Protein AF-K4AJI2-F1 (af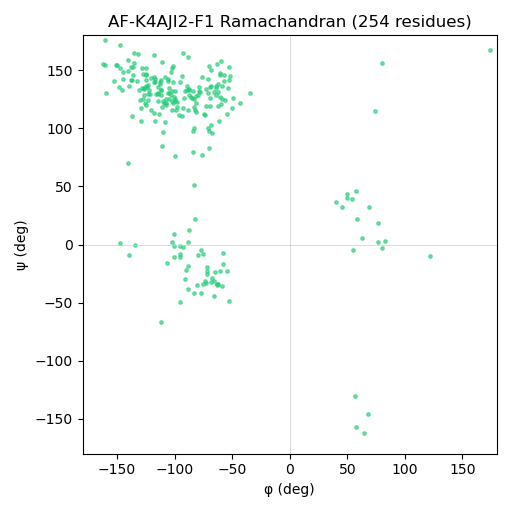db_monomer)

Organism: Setaria italica (NCBI:txid4555)

Nearest PDB structures (foldseek):
  7f90-assembly2_C  TM=4.307E-01  e=1.757E-03  Homo sapiens
  7f60-assembly2_B  TM=4.312E-01  e=3.993E-03  Homo sapiens
  7vph-assembly1_A  TM=2.814E-01  e=7.391E-03  Homo sapiens
  7byf-assembly1_A  TM=2.898E-01  e=1.440E-02  Mus musculus
  7vpg-assembly1_A  TM=2.686E-01  e=8.620E-03  Homo sapiens

Solvent-accessible surface area (backbone atoms only — not comparable to full-atom values): 15324 Å² total; per-residue (Å²): 135,82,90,68,80,77,77,84,76,92,73,85,86,80,45,82,64,49,102,91,37,94,39,52,68,47,81,40,78,44,82,96,50,30,36,39,40,32,29,62,81,14,46,33,32,37,37,33,64,86,74,74,42,77,46,83,49,82,53,51,98,56,59,48,82,42,66,44,74,48,76,50,78,99,40,79,48,78,43,61,37,44,73,88,72,97,57,93,88,68,97,71,89,62,50,38,56,44,16,35,34,70,44,97,66,48,30,41,37,39,14,40,71,81,74,49,23,22,34,32,35,34,70,86,78,74,44,79,46,80,70,43,89,29,46,62,62,29,36,46,67,34,49,73,35,80,93,76,67,32,32,38,29,27,29,52,55,85,95,58,61,32,50,28,34,31,47,57,72,60,17,66,77,63,70,45,69,46,60,74,74,42,78,45,89,89,81,85,75,61,92,58,45,46,76,77,47,78,48,80,43,79,70,58,93,55,24,34,40,39,40,37,33,28,37,37,66,81,54,69,76,66,90,74,98,63,80,57,69,61,47,75,43,78,47,77,44,40,36,36,56,44,84,36,80,98,85,44,73,41,80,44,77,52,86,127

pLDDT: mean 78.31, std 14.24, range [35.03, 94.94]

Sequence (256 aa):
MVDARLPRPTITFYAPSSEQRSGNMHFILIDRDKVLATDQTGRASIYDAGLHAMCTVPSFSKPKDRPMSVAVGDRLYVLDNFHIVPCFGEKQHCFEALAYTVVGGSELWVSTEEDEGTYSFDTGRGAWAKQGDWTLPFCGLAEYVPELKLWFGLSSKKGSYLFCAFDLAAAVRRQSAPTPRNVWEDLRPPKEWLQVGSYLVHLGSARFCIARLFCDTTGKPGDMDDFPPWKMLAVFTAVEVVPYGNRGLRMIEHKS

Radius of gyration: 19.91 Å; Cα contacts (8 Å, |Δi|>4): 500; chains: 1; bounding box: 47×56×51 Å

Secondary structure (DSSP, 8-state):
----PPPPPS-------BTTB---EEEEEETTTEEEEEETTS-EEEEETTTTEEEEEPPPSS--SSEEEEEETTEEEEEES------TT-------EEEEEEETTTEEEEEESSS--EEEEETTTTEEEEEESS--SEEEEEEEETTTTEEEEEE-STTT--EEEE-HHHHHHHTSPPPEEEEE------TTEEEEEEEEEEEETTEEEEEEEEEETTPPPPSSSS----EEEEEEEEEEEEEETTTEEEEEEEP-

Mean predicted aligned error: 10.14 Å

InterPro domains:
  IPR012871 Protein of unknown function DUF1677, Oryza sativa [PF07893] (99-256)

Foldseek 3Di:
DDPDDDDDDLDDDWAPDDPVAPRDWDWDDDPQFKIWIAHQQQWIKIQGRVVRDIDTDDGDPHGAPAWAWDDQPPDIDTDHQFDDDPDPDDDDDTFNFQEWEDDPSFWIWTDGPPQQFIWIQGNVVRDIDTLASHHAQAGGYWYAAPVLRWTWHQGPPPPGRFIFTWNVVVCSVVSDHIDTPDTDDDDDDPPQWDWPDWDWDDNDPQKIKIKIKTWRNPFDDDPDDDDGPGDIDIDIWIWHWDDDPPNDIDIDTDDD

Structure (mmCIF, N/CA/C/O backbone):
data_AF-K4AJI2-F1
#
_entry.id   AF-K4AJI2-F1
#
loop_
_atom_site.group_PDB
_atom_site.id
_atom_site.type_symbol
_atom_site.label_atom_id
_atom_site.label_alt_id
_atom_site.label_comp_id
_atom_site.label_asym_id
_atom_site.label_entity_id
_atom_site.label_seq_id
_atom_site.pdbx_PDB_ins_code
_atom_site.Cartn_x
_atom_site.Cartn_y
_atom_site.Cartn_z
_atom_site.occupancy
_atom_site.B_iso_or_equiv
_atom_site.auth_seq_id
_atom_site.auth_comp_id
_atom_site.auth_asym_id
_atom_site.auth_atom_id
_atom_site.pdbx_PDB_model_num
ATOM 1 N N . MET A 1 1 ? 16.006 -15.292 -13.864 1.00 50.97 1 MET A N 1
ATOM 2 C CA . MET A 1 1 ? 15.108 -14.180 -14.219 1.00 50.97 1 MET A CA 1
ATOM 3 C C . MET A 1 1 ? 14.725 -14.378 -15.668 1.00 50.97 1 MET A C 1
ATOM 5 O O . MET A 1 1 ? 15.621 -14.422 -16.502 1.00 50.97 1 MET A O 1
ATOM 9 N N . VAL A 1 2 ? 13.454 -14.655 -15.943 1.00 50.12 2 VAL A N 1
ATOM 10 C CA . VAL A 1 2 ? 12.977 -14.829 -17.319 1.00 50.12 2 VAL A CA 1
ATOM 11 C C . VAL A 1 2 ? 12.747 -13.432 -17.882 1.00 50.12 2 VAL A C 1
ATOM 13 O O . VAL A 1 2 ? 12.016 -12.648 -17.283 1.00 50.12 2 VAL A O 1
ATOM 16 N N . ASP A 1 3 ? 13.417 -13.100 -18.983 1.00 55.06 3 ASP A N 1
ATOM 17 C CA . ASP A 1 3 ? 13.129 -11.881 -19.734 1.00 55.06 3 ASP A CA 1
ATOM 18 C C . ASP A 1 3 ? 11.769 -12.076 -20.417 1.00 55.06 3 ASP A C 1
ATOM 20 O O . ASP A 1 3 ? 11.647 -12.793 -21.413 1.00 55.06 3 ASP A O 1
ATOM 24 N N . ALA A 1 4 ? 10.717 -11.551 -19.793 1.00 65.88 4 ALA A N 1
ATOM 25 C CA . ALA A 1 4 ? 9.350 -11.679 -20.267 1.00 65.88 4 ALA A CA 1
ATOM 26 C C . ALA A 1 4 ? 8.912 -10.352 -20.886 1.00 65.88 4 ALA A C 1
ATOM 28 O O . ALA A 1 4 ? 8.942 -9.302 -20.241 1.00 65.88 4 ALA A O 1
ATOM 29 N N . ARG A 1 5 ? 8.459 -10.396 -22.144 1.00 69.69 5 ARG A N 1
ATOM 30 C CA . ARG A 1 5 ? 7.781 -9.243 -22.740 1.00 69.69 5 ARG A CA 1
ATOM 31 C C . ARG A 1 5 ? 6.489 -8.986 -21.974 1.00 69.69 5 ARG A C 1
ATOM 33 O O . ARG A 1 5 ? 5.678 -9.897 -21.816 1.00 69.69 5 ARG A O 1
ATOM 40 N N . LEU A 1 6 ? 6.294 -7.739 -21.550 1.00 67.56 6 LEU A N 1
ATOM 41 C CA . LEU A 1 6 ? 5.024 -7.300 -20.981 1.00 67.56 6 LEU A CA 1
ATOM 42 C C . LEU A 1 6 ? 3.882 -7.556 -21.984 1.00 67.56 6 LEU A C 1
ATOM 44 O O . LEU A 1 6 ? 4.097 -7.453 -23.200 1.00 67.56 6 LEU A O 1
ATOM 48 N N . PRO A 1 7 ? 2.673 -7.897 -21.503 1.00 76.31 7 PRO A N 1
ATOM 49 C CA . PRO A 1 7 ? 1.511 -8.062 -22.365 1.00 76.31 7 PRO A CA 1
ATOM 50 C C . PRO A 1 7 ? 1.205 -6.764 -23.123 1.00 76.31 7 PRO A C 1
ATOM 52 O O . PRO A 1 7 ? 1.588 -5.670 -22.703 1.00 76.31 7 PRO A O 1
ATOM 55 N N . ARG A 1 8 ? 0.497 -6.877 -24.255 1.00 79.12 8 ARG A N 1
ATOM 56 C CA . ARG A 1 8 ? 0.038 -5.689 -24.988 1.00 79.12 8 ARG A CA 1
ATOM 57 C C . ARG A 1 8 ? -0.853 -4.835 -24.074 1.00 79.12 8 ARG A C 1
ATOM 59 O O . ARG A 1 8 ? -1.706 -5.403 -23.392 1.00 79.12 8 ARG A O 1
ATOM 66 N N . PRO A 1 9 ? -0.685 -3.501 -24.069 1.00 80.50 9 PRO A N 1
ATOM 67 C CA . PRO A 1 9 ? -1.498 -2.631 -23.232 1.00 80.50 9 PRO A CA 1
ATOM 68 C C . PRO A 1 9 ? -2.960 -2.670 -23.689 1.00 80.50 9 PRO A C 1
ATOM 70 O O . PRO A 1 9 ? -3.248 -2.508 -24.874 1.00 80.50 9 PRO A O 1
ATOM 73 N N . THR A 1 10 ? -3.880 -2.867 -22.743 1.00 83.75 10 THR A N 1
ATOM 74 C CA . THR A 1 10 ? -5.332 -2.825 -22.999 1.00 83.75 10 THR A CA 1
ATOM 75 C C . THR A 1 10 ? -5.826 -1.399 -23.237 1.00 83.75 10 THR A C 1
ATOM 77 O O . THR A 1 10 ? -6.751 -1.177 -24.010 1.00 83.75 10 THR A O 1
ATOM 80 N N . ILE A 1 11 ? -5.200 -0.422 -22.578 1.00 83.81 11 ILE A N 1
ATOM 81 C CA . ILE A 1 11 ? -5.524 0.998 -22.686 1.00 83.81 11 ILE A CA 1
ATOM 82 C C . ILE A 1 11 ? -4.251 1.830 -22.513 1.00 83.81 11 ILE A C 1
ATOM 84 O O . ILE A 1 11 ? -3.296 1.398 -21.865 1.00 83.81 11 ILE A O 1
ATOM 88 N N . THR A 1 12 ? -4.215 3.018 -23.111 1.00 84.81 12 THR A N 1
ATOM 89 C CA . THR A 1 12 ? -3.113 3.973 -22.961 1.00 84.81 12 THR A CA 1
ATOM 90 C C . THR A 1 12 ? -3.684 5.344 -22.641 1.00 84.81 12 THR A C 1
ATOM 92 O O . THR A 1 12 ? -4.634 5.791 -23.281 1.00 84.81 12 THR A O 1
ATOM 95 N N . PHE A 1 13 ? -3.107 5.995 -21.637 1.00 81.62 13 PHE A N 1
ATOM 96 C CA . PHE A 1 13 ? -3.490 7.333 -21.215 1.00 81.62 13 PHE A CA 1
ATOM 97 C C . PHE A 1 13 ? -2.438 8.335 -21.672 1.00 81.62 13 PHE A C 1
ATOM 99 O O . PHE A 1 13 ? -1.243 8.044 -21.629 1.00 81.62 13 PHE A O 1
ATOM 106 N N . TYR A 1 14 ? -2.893 9.515 -22.082 1.00 79.06 14 TYR A N 1
ATOM 107 C CA . TYR A 1 14 ? -2.027 10.601 -22.517 1.00 79.06 14 TYR A CA 1
ATOM 108 C C . TYR A 1 14 ? -2.348 11.858 -21.717 1.00 79.06 14 TYR A C 1
ATOM 110 O O . TYR A 1 14 ? -3.481 12.347 -21.736 1.00 79.06 14 TYR A O 1
ATOM 118 N N . ALA A 1 15 ? -1.343 12.393 -21.027 1.00 72.94 15 ALA A N 1
ATOM 119 C CA . ALA A 1 15 ? -1.435 13.722 -20.450 1.00 72.94 15 ALA A CA 1
ATOM 120 C C . ALA A 1 15 ? -1.423 14.777 -21.564 1.00 72.94 15 ALA A C 1
ATOM 122 O O . ALA A 1 15 ? -0.815 14.571 -22.617 1.00 72.94 15 ALA A O 1
ATOM 123 N N . PRO A 1 16 ? -2.021 15.953 -21.329 1.00 68.12 16 PRO A N 1
ATOM 124 C CA . PRO A 1 16 ? -1.783 17.109 -22.177 1.00 68.12 16 PRO A CA 1
ATOM 125 C C . PRO A 1 16 ? -0.325 17.574 -22.002 1.00 68.12 16 PRO A C 1
ATOM 127 O O . PRO A 1 16 ? -0.023 18.321 -21.071 1.00 68.12 16 PRO A O 1
ATOM 130 N N . SER A 1 17 ? 0.577 17.138 -22.882 1.00 60.84 17 SER A N 1
ATOM 131 C CA . SER A 1 17 ? 1.972 17.594 -22.920 1.00 60.84 17 SER A CA 1
ATOM 132 C C . SER A 1 17 ? 2.101 18.898 -23.715 1.00 60.84 17 SER A C 1
ATOM 134 O O . SER A 1 17 ? 1.581 19.007 -24.825 1.00 60.84 17 SER A O 1
ATOM 136 N N . SER A 1 18 ? 2.807 19.883 -23.164 1.00 63.25 18 SER A N 1
ATOM 137 C CA . SER A 1 18 ? 3.214 21.123 -23.841 1.00 63.25 18 SER A CA 1
ATOM 138 C C . SER A 1 18 ? 4.563 21.578 -23.281 1.00 63.25 18 SER A C 1
ATOM 140 O O . SER A 1 18 ? 5.008 21.039 -22.274 1.00 63.25 18 SER A O 1
ATOM 142 N N . GLU A 1 19 ? 5.207 22.589 -23.869 1.00 60.22 19 GLU A N 1
ATOM 143 C CA . GLU A 1 19 ? 6.506 23.104 -23.381 1.00 60.22 19 GLU A CA 1
ATOM 144 C C . GLU A 1 19 ? 6.497 23.520 -21.894 1.00 60.22 19 GLU A C 1
ATOM 146 O O . GLU A 1 19 ? 7.534 23.523 -21.241 1.00 60.22 19 GLU A O 1
ATOM 151 N N . GLN A 1 20 ? 5.322 23.831 -21.335 1.00 59.69 20 GLN A N 1
ATOM 152 C CA . GLN A 1 20 ? 5.130 24.208 -19.927 1.00 59.69 20 GLN A CA 1
ATOM 153 C C . GLN A 1 20 ? 4.570 23.070 -19.055 1.00 59.69 20 GLN A C 1
ATOM 155 O O . GLN A 1 20 ? 4.270 23.279 -17.879 1.00 59.69 20 GLN A O 1
ATOM 160 N N . ARG A 1 21 ? 4.355 21.876 -19.620 1.00 63.03 21 ARG A N 1
ATOM 161 C CA . ARG A 1 21 ? 3.703 20.746 -18.951 1.00 63.03 21 ARG A CA 1
ATOM 162 C C . ARG A 1 21 ? 4.551 19.487 -19.086 1.00 63.03 21 ARG A C 1
ATOM 164 O O . ARG A 1 21 ? 4.706 18.972 -20.186 1.00 63.03 21 ARG A O 1
ATOM 171 N N . SER A 1 22 ? 5.014 18.955 -17.954 1.00 65.69 22 SER A N 1
ATOM 172 C CA . SER A 1 22 ? 5.835 17.735 -17.885 1.00 65.69 22 SER A CA 1
ATOM 173 C C . SER A 1 22 ? 5.189 16.482 -18.493 1.00 65.69 22 SER A C 1
ATOM 175 O O . SER A 1 22 ? 5.887 15.512 -18.762 1.00 65.69 22 SER A O 1
ATOM 177 N N . GLY A 1 23 ? 3.874 16.484 -18.720 1.00 70.31 23 GLY A N 1
ATOM 178 C CA . GLY A 1 23 ? 3.123 15.319 -19.180 1.00 70.31 23 GLY A CA 1
ATOM 179 C C . GLY A 1 23 ? 2.858 14.299 -18.068 1.00 70.31 23 GLY A C 1
ATOM 180 O O . GLY A 1 23 ? 2.555 13.145 -18.363 1.00 70.31 23 GLY A O 1
ATOM 181 N N . ASN A 1 24 ? 2.963 14.698 -16.798 1.00 71.31 24 ASN A N 1
ATOM 182 C CA . ASN A 1 24 ? 2.783 13.791 -15.671 1.00 71.31 24 ASN A CA 1
ATOM 183 C C . ASN A 1 24 ? 1.323 13.337 -15.543 1.00 71.31 24 ASN A C 1
ATOM 185 O O . ASN A 1 24 ? 0.376 14.133 -15.600 1.00 71.31 24 ASN A O 1
ATOM 189 N N . MET A 1 25 ? 1.169 12.033 -15.320 1.00 76.69 25 MET A N 1
ATOM 190 C CA . MET A 1 25 ? -0.084 11.395 -14.939 1.00 76.69 25 MET A CA 1
ATOM 191 C C . MET A 1 25 ? 0.112 10.609 -13.654 1.00 76.69 25 MET A C 1
ATOM 193 O O . MET A 1 25 ? 1.159 9.998 -13.438 1.00 76.69 25 MET A O 1
ATOM 197 N N . HIS A 1 26 ? -0.934 10.573 -12.844 1.00 78.12 26 HIS A N 1
ATOM 198 C CA . HIS A 1 26 ? -0.999 9.747 -11.653 1.00 78.12 26 HIS A CA 1
ATOM 199 C C . HIS A 1 26 ? -2.122 8.734 -11.784 1.00 78.12 26 HIS A C 1
ATOM 201 O O . HIS A 1 26 ? -3.186 9.032 -12.328 1.00 78.12 26 HIS A O 1
ATOM 207 N N . PHE A 1 27 ? -1.858 7.533 -11.279 1.00 80.31 27 PHE A N 1
ATOM 208 C CA . PHE A 1 27 ? -2.779 6.412 -11.326 1.00 80.31 27 PHE A CA 1
ATOM 209 C C . PHE A 1 27 ? -3.043 5.930 -9.912 1.00 80.31 27 PHE A C 1
ATOM 211 O O . PHE A 1 27 ? -2.119 5.695 -9.135 1.00 80.31 27 PHE A O 1
ATOM 218 N N . ILE A 1 28 ? -4.321 5.804 -9.602 1.00 78.06 28 ILE A N 1
ATOM 219 C CA . ILE A 1 28 ? -4.837 5.449 -8.293 1.00 78.06 28 ILE A CA 1
ATOM 220 C C . ILE A 1 28 ? -5.719 4.227 -8.496 1.00 78.06 28 ILE A C 1
ATOM 222 O O . ILE A 1 28 ? -6.696 4.285 -9.241 1.00 78.06 28 ILE A O 1
ATOM 226 N N . LEU A 1 29 ? -5.379 3.120 -7.843 1.00 77.06 29 LEU A N 1
ATOM 227 C CA . LEU A 1 29 ? -6.266 1.967 -7.798 1.00 77.06 29 LEU A CA 1
ATOM 228 C C . LEU A 1 29 ? -7.438 2.304 -6.864 1.00 77.06 29 LEU A C 1
ATOM 230 O O . LEU A 1 29 ? -7.238 2.621 -5.691 1.00 77.06 29 LEU A O 1
ATOM 234 N N . ILE A 1 30 ? -8.651 2.288 -7.407 1.00 75.25 30 ILE A N 1
ATOM 235 C CA . ILE A 1 30 ? -9.901 2.402 -6.662 1.00 75.25 30 ILE A CA 1
ATOM 236 C C . ILE A 1 30 ? -10.536 1.023 -6.687 1.00 75.25 30 ILE A C 1
ATOM 238 O O . ILE A 1 30 ? -10.779 0.483 -7.762 1.00 75.25 30 ILE A O 1
ATOM 242 N N . ASP A 1 31 ? -10.848 0.475 -5.515 1.00 70.19 31 ASP A N 1
ATOM 243 C CA . ASP A 1 31 ? -11.343 -0.902 -5.427 1.00 70.19 31 ASP A CA 1
ATOM 244 C C . ASP A 1 31 ? -10.326 -1.895 -6.048 1.00 70.19 31 ASP A C 1
ATOM 246 O O . ASP A 1 31 ? -9.129 -1.612 -6.095 1.00 70.19 31 ASP A O 1
ATOM 250 N N . ARG A 1 32 ? -10.751 -3.085 -6.479 1.00 71.38 32 ARG A N 1
ATOM 251 C CA . ARG A 1 32 ? -9.868 -4.103 -7.076 1.00 71.38 32 ARG A CA 1
ATOM 252 C C . ARG A 1 32 ? -9.694 -3.982 -8.589 1.00 71.38 32 ARG A C 1
ATOM 254 O O . ARG A 1 32 ? -8.760 -4.576 -9.125 1.00 71.38 32 ARG A O 1
ATOM 261 N N . ASP A 1 33 ? -10.583 -3.276 -9.278 1.00 81.12 33 ASP A N 1
ATOM 262 C CA . ASP A 1 33 ? -10.704 -3.326 -10.740 1.00 81.12 33 ASP A CA 1
ATOM 263 C C . ASP A 1 33 ? -10.841 -1.958 -11.420 1.00 81.12 33 ASP A C 1
ATOM 265 O O . ASP A 1 33 ? -10.897 -1.894 -12.650 1.00 81.12 33 ASP A O 1
ATOM 269 N N . LYS A 1 34 ? -10.850 -0.856 -10.663 1.00 85.50 34 LYS A N 1
ATOM 270 C CA . LYS A 1 34 ? -10.963 0.491 -11.228 1.00 85.50 34 LYS A CA 1
ATOM 271 C C . LYS A 1 34 ? -9.675 1.266 -11.029 1.00 85.50 34 LYS A C 1
ATOM 273 O O . LYS A 1 34 ? -9.054 1.245 -9.974 1.00 85.50 34 LYS A O 1
ATOM 278 N N . VAL A 1 35 ? -9.273 2.000 -12.055 1.00 87.31 35 VAL A N 1
ATOM 279 C CA . VAL A 1 35 ? -8.089 2.855 -12.019 1.00 87.31 35 VAL A CA 1
ATOM 280 C C . VAL A 1 35 ? -8.522 4.281 -12.291 1.00 87.31 35 VAL A C 1
ATOM 282 O O . VAL A 1 35 ? -8.998 4.599 -13.377 1.00 87.31 35 VAL A O 1
ATOM 285 N N . LEU A 1 36 ? -8.343 5.151 -11.308 1.00 86.19 36 LEU A N 1
ATOM 286 C CA . LEU A 1 36 ? -8.456 6.587 -11.481 1.00 86.19 36 LEU A CA 1
ATOM 287 C C . LEU A 1 36 ? -7.145 7.127 -12.045 1.00 86.19 36 LEU A C 1
ATOM 289 O O . LEU A 1 36 ? -6.105 7.071 -11.396 1.00 86.19 36 LEU A O 1
ATOM 293 N N . ALA A 1 37 ? -7.215 7.657 -13.255 1.00 86.81 37 ALA A N 1
ATOM 294 C CA . ALA A 1 37 ? -6.138 8.359 -13.923 1.00 86.81 37 ALA A CA 1
ATOM 295 C C . ALA A 1 37 ? -6.370 9.864 -13.809 1.00 86.81 37 ALA A C 1
ATOM 297 O O . ALA A 1 37 ? -7.441 10.364 -14.173 1.00 86.81 37 ALA A O 1
ATOM 298 N N . THR A 1 38 ? -5.369 10.587 -13.318 1.00 83.56 38 THR A N 1
ATOM 299 C CA . THR A 1 38 ? -5.431 12.039 -13.151 1.00 83.56 38 THR A CA 1
ATOM 300 C C . THR A 1 38 ? -4.229 12.686 -13.807 1.00 83.56 38 THR A C 1
ATOM 302 O O . THR A 1 38 ? -3.106 12.219 -13.620 1.00 83.56 38 THR A O 1
ATOM 305 N N . ASP A 1 39 ? -4.445 13.757 -14.560 1.00 80.38 39 ASP A N 1
ATOM 306 C CA . ASP A 1 39 ? -3.351 14.530 -15.139 1.00 80.38 39 ASP A CA 1
ATOM 307 C C . ASP A 1 39 ? -2.947 15.702 -14.231 1.00 80.38 39 ASP A C 1
ATOM 309 O O . ASP A 1 39 ? -3.675 16.123 -13.328 1.00 80.38 39 ASP A O 1
ATOM 313 N N . GLN A 1 40 ? -1.781 16.272 -14.510 1.00 73.88 40 GLN A N 1
ATOM 314 C CA . GLN A 1 40 ? -1.263 17.475 -13.851 1.00 73.88 40 GLN A CA 1
ATOM 315 C C . GLN A 1 40 ? -2.163 18.727 -13.948 1.00 73.88 40 GLN A C 1
ATOM 317 O O . GLN A 1 40 ? -1.845 19.753 -13.355 1.00 73.88 40 GLN A O 1
ATOM 322 N N . THR A 1 41 ? -3.255 18.704 -14.721 1.00 76.00 41 THR A N 1
ATOM 323 C CA . THR A 1 41 ? -4.238 19.804 -14.772 1.00 76.00 41 THR A CA 1
ATOM 324 C C . THR A 1 41 ? -5.393 19.597 -13.796 1.00 76.00 41 THR A C 1
ATOM 326 O O . THR A 1 41 ? -6.271 20.451 -13.690 1.00 76.00 41 THR A O 1
ATOM 329 N N . GLY A 1 42 ? -5.395 18.473 -13.074 1.00 76.00 42 GLY A N 1
ATOM 330 C CA . GLY A 1 42 ? -6.470 18.066 -12.178 1.00 76.00 42 GLY A CA 1
ATOM 331 C C . GLY A 1 42 ? -7.629 17.371 -12.891 1.00 76.00 42 GLY A C 1
ATOM 332 O O . GLY A 1 42 ? -8.605 17.028 -12.224 1.00 76.00 42 GLY A O 1
ATOM 333 N N . ARG A 1 43 ? -7.553 17.137 -14.213 1.00 82.44 43 ARG A N 1
ATOM 334 C CA . ARG A 1 43 ? -8.567 16.334 -14.911 1.00 82.44 43 ARG A CA 1
ATOM 335 C C . ARG A 1 43 ? -8.423 14.883 -14.500 1.00 82.44 43 ARG A C 1
ATOM 337 O O . ARG A 1 43 ? -7.311 14.384 -14.339 1.00 82.44 43 ARG A O 1
ATOM 344 N N . ALA A 1 44 ? -9.561 14.222 -14.365 1.00 85.50 44 ALA A N 1
ATOM 345 C CA . ALA A 1 44 ? -9.643 12.900 -13.787 1.00 85.50 44 ALA A CA 1
ATOM 346 C C . ALA A 1 44 ? -10.596 12.007 -14.594 1.00 85.50 44 ALA A C 1
ATOM 348 O O . ALA A 1 44 ? -11.637 12.443 -15.090 1.00 85.50 44 ALA A O 1
ATOM 349 N N . SER A 1 45 ? -10.228 10.737 -14.734 1.00 88.56 45 SER A N 1
ATOM 350 C CA . SER A 1 45 ? -11.013 9.715 -15.430 1.00 88.56 45 SER A CA 1
ATOM 351 C C . SER A 1 45 ? -10.852 8.376 -14.729 1.00 88.56 45 SER A C 1
ATOM 353 O O . SER A 1 45 ? -9.766 8.061 -14.257 1.00 88.56 45 SER A O 1
ATOM 355 N N . ILE A 1 46 ? -11.920 7.591 -14.650 1.00 88.56 46 ILE A N 1
ATOM 356 C CA . ILE A 1 46 ? -11.883 6.228 -14.126 1.00 88.56 46 ILE A CA 1
ATOM 357 C C . ILE A 1 46 ? -11.927 5.267 -15.303 1.00 88.56 46 ILE A C 1
ATOM 359 O O . ILE A 1 46 ? -12.811 5.360 -16.151 1.00 88.56 46 ILE A O 1
ATOM 363 N N . TYR A 1 47 ? -10.992 4.331 -15.333 1.00 89.06 47 TYR A N 1
ATOM 364 C CA . TYR A 1 47 ? -11.062 3.147 -16.170 1.00 89.06 47 TYR A CA 1
ATOM 365 C C . TYR A 1 47 ? -11.534 1.965 -15.330 1.00 89.06 47 TYR A C 1
ATOM 367 O O . TYR A 1 47 ? -10.921 1.648 -14.314 1.00 89.06 47 TYR A O 1
ATOM 375 N N . ASP A 1 48 ? -12.622 1.335 -15.755 1.00 88.94 48 ASP A N 1
ATOM 376 C CA . ASP A 1 48 ? -13.161 0.112 -15.172 1.00 88.94 48 ASP A CA 1
ATOM 377 C C . ASP A 1 48 ? -12.648 -1.082 -15.986 1.00 88.94 48 ASP A C 1
ATOM 379 O O . ASP A 1 48 ? -12.991 -1.250 -17.162 1.00 88.94 48 ASP A O 1
ATOM 383 N N . ALA A 1 49 ? -11.785 -1.892 -15.371 1.00 86.44 49 ALA A N 1
ATOM 384 C CA . ALA A 1 49 ? -11.177 -3.039 -16.028 1.00 86.44 49 ALA A CA 1
ATOM 385 C C . ALA A 1 49 ? -12.165 -4.193 -16.247 1.00 86.44 49 ALA A C 1
ATOM 387 O O . ALA A 1 49 ? -11.959 -4.969 -17.178 1.00 86.44 49 ALA A O 1
ATOM 388 N N . GLY A 1 50 ? -13.223 -4.301 -15.434 1.00 86.00 50 GLY A N 1
ATOM 389 C CA . GLY A 1 50 ? -14.260 -5.325 -15.579 1.00 86.00 50 GLY A CA 1
ATOM 390 C C . GLY A 1 50 ? -15.220 -5.031 -16.733 1.00 86.00 50 GLY A C 1
ATOM 391 O O . GLY A 1 50 ? -15.673 -5.949 -17.415 1.00 86.00 50 GLY A O 1
ATOM 392 N N . LEU A 1 51 ? -15.493 -3.750 -16.986 1.00 88.31 51 LEU A N 1
ATOM 393 C CA . LEU A 1 51 ? -16.358 -3.294 -18.080 1.00 88.31 51 LEU A CA 1
ATOM 394 C C . LEU A 1 51 ? -15.588 -2.909 -19.349 1.00 88.31 51 LEU A C 1
ATOM 396 O O . LEU A 1 51 ? -16.214 -2.630 -20.371 1.00 88.31 51 LEU A O 1
ATOM 400 N N . HIS A 1 52 ? -14.254 -2.859 -19.290 1.00 87.75 52 HIS A N 1
ATOM 401 C CA . HIS A 1 52 ? -13.400 -2.313 -20.351 1.00 87.75 52 HIS A CA 1
ATOM 402 C C . HIS A 1 52 ? -13.861 -0.923 -20.820 1.00 87.75 52 HIS A C 1
ATOM 404 O O . HIS A 1 52 ? -13.855 -0.611 -22.013 1.00 87.75 52 HIS A O 1
ATOM 410 N N . ALA A 1 53 ? -14.275 -0.085 -19.869 1.00 89.38 53 ALA A N 1
ATOM 411 C CA . ALA A 1 53 ? -14.910 1.199 -20.135 1.00 89.38 53 ALA A CA 1
ATOM 412 C C . ALA A 1 53 ? -14.223 2.332 -19.370 1.00 89.38 53 ALA A C 1
ATOM 414 O O . ALA A 1 53 ? -13.662 2.134 -18.293 1.00 89.38 53 ALA A O 1
ATOM 415 N N . MET A 1 54 ? -14.290 3.542 -19.924 1.00 87.50 54 MET A N 1
ATOM 416 C CA . MET A 1 54 ? -13.794 4.754 -19.278 1.00 87.50 54 MET A CA 1
ATOM 417 C C . MET A 1 54 ? -14.962 5.678 -18.936 1.00 87.50 54 MET A C 1
ATOM 419 O O . MET A 1 54 ? -15.876 5.861 -19.738 1.00 87.50 54 MET A O 1
ATOM 423 N N . CYS A 1 55 ? -14.903 6.294 -17.763 1.00 85.69 55 CYS A N 1
ATOM 424 C CA . CYS A 1 55 ? -15.832 7.316 -17.311 1.00 85.69 55 CYS A CA 1
ATOM 425 C C . CYS A 1 55 ? -15.060 8.580 -16.917 1.00 85.69 55 CYS A C 1
ATOM 427 O O . CYS A 1 55 ? -14.028 8.512 -16.248 1.00 85.69 55 CYS A O 1
ATOM 429 N N . THR A 1 56 ? -15.552 9.750 -17.315 1.00 84.56 56 THR A N 1
ATOM 430 C CA . THR A 1 56 ? -15.025 11.031 -16.833 1.00 84.56 56 THR A CA 1
ATOM 431 C C . THR A 1 56 ? -15.566 11.315 -15.440 1.00 84.56 56 THR A C 1
ATOM 433 O O . THR A 1 56 ? -16.767 11.183 -15.210 1.00 84.56 56 THR A O 1
ATOM 436 N N . VAL A 1 57 ? -14.706 11.761 -14.530 1.00 82.44 57 VAL A N 1
ATOM 437 C CA . VAL A 1 57 ? -15.109 12.149 -13.173 1.00 82.44 57 VAL A CA 1
ATOM 438 C C . VAL A 1 57 ? -14.817 13.629 -12.933 1.00 82.44 57 VAL A C 1
ATOM 440 O O . VAL A 1 57 ? -14.075 14.235 -13.711 1.00 82.44 57 VAL A O 1
ATOM 443 N N . PRO A 1 58 ? -15.414 14.246 -11.895 1.00 81.44 58 PRO A N 1
ATOM 444 C CA . PRO A 1 58 ? -15.135 15.635 -11.571 1.00 81.44 58 PRO A CA 1
ATOM 445 C C . PRO A 1 58 ? -13.635 15.878 -11.413 1.00 81.44 58 PRO A C 1
ATOM 447 O O . PRO A 1 58 ? -12.938 15.109 -10.749 1.00 81.44 58 PRO A O 1
ATOM 450 N N . SER A 1 59 ? -13.150 16.961 -12.017 1.00 80.88 59 SER A N 1
ATOM 451 C CA . SER A 1 59 ? -11.772 17.402 -11.831 1.00 80.88 59 SER A CA 1
ATOM 452 C C . SER A 1 59 ? -11.512 17.724 -10.364 1.00 80.88 59 SER A C 1
ATOM 454 O O . SER A 1 59 ? -12.393 18.220 -9.653 1.00 80.88 59 SER A O 1
ATOM 456 N N . PHE A 1 60 ? -10.283 17.494 -9.912 1.00 74.31 60 PHE A N 1
ATOM 457 C CA . PHE A 1 60 ? -9.881 17.943 -8.589 1.00 74.31 60 PHE A CA 1
ATOM 458 C C . PHE A 1 60 ? -9.992 19.462 -8.478 1.00 74.31 60 PHE A C 1
ATOM 460 O O . PHE A 1 60 ? -9.729 20.200 -9.428 1.00 74.31 60 PHE A O 1
ATOM 467 N N . SER A 1 61 ? -10.342 19.933 -7.281 1.00 74.00 61 SER A N 1
ATOM 468 C CA . SER A 1 61 ? -10.437 21.364 -6.980 1.00 74.00 61 SER A CA 1
ATOM 469 C C . SER A 1 61 ? -9.108 22.102 -7.164 1.00 74.00 61 SER A C 1
ATOM 471 O O . SER A 1 61 ? -9.106 23.314 -7.371 1.00 74.00 61 SER A O 1
ATOM 473 N N . LYS A 1 62 ? -7.985 21.377 -7.091 1.00 70.12 62 LYS A N 1
ATOM 474 C CA . LYS A 1 62 ? -6.631 21.849 -7.387 1.00 70.12 62 LYS A CA 1
ATOM 475 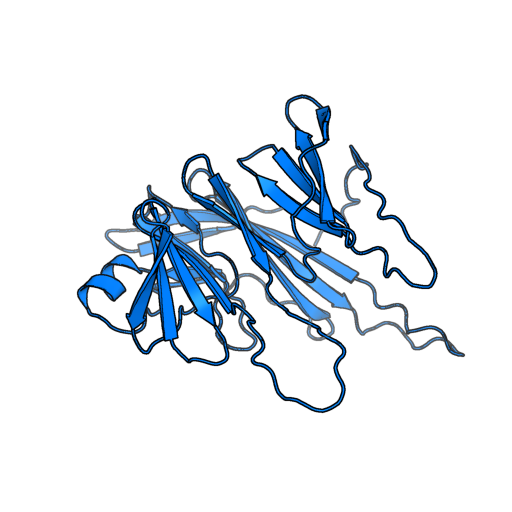C C . LYS A 1 62 ? -5.816 20.723 -8.038 1.00 70.12 62 LYS A C 1
ATOM 477 O O . LYS A 1 62 ? -6.042 19.561 -7.685 1.00 70.12 62 LYS A O 1
ATOM 482 N N . PRO A 1 63 ? -4.859 21.044 -8.928 1.00 67.62 63 PRO A N 1
ATOM 483 C CA . PRO A 1 63 ? -3.842 20.094 -9.369 1.00 67.62 63 PRO A CA 1
ATOM 484 C C . PRO A 1 63 ? -3.135 19.439 -8.180 1.00 67.62 63 PRO A C 1
ATOM 486 O O . PRO A 1 63 ? -2.945 20.083 -7.147 1.00 67.62 63 PRO A O 1
ATOM 489 N N . LYS A 1 64 ? -2.770 18.167 -8.340 1.00 67.31 64 LYS A N 1
ATOM 490 C CA . LYS A 1 64 ? -1.978 17.397 -7.377 1.00 67.31 64 LYS A CA 1
ATOM 491 C C . LYS A 1 64 ? -0.639 17.067 -8.021 1.00 67.31 64 LYS A C 1
ATOM 493 O O . LYS A 1 64 ? -0.646 16.572 -9.146 1.00 67.31 64 LYS A O 1
ATOM 498 N N . ASP A 1 65 ? 0.464 17.349 -7.336 1.00 62.62 65 ASP A N 1
ATOM 499 C CA . ASP A 1 65 ? 1.816 17.158 -7.885 1.00 62.62 65 ASP A CA 1
ATOM 500 C C . ASP A 1 65 ? 2.350 15.744 -7.611 1.00 62.62 65 ASP A C 1
ATOM 502 O O . ASP A 1 65 ? 2.970 15.109 -8.465 1.00 62.62 65 ASP A O 1
ATOM 506 N N . ARG A 1 66 ? 2.052 15.198 -6.424 1.00 64.75 66 ARG A N 1
ATOM 507 C CA . ARG A 1 66 ? 2.343 13.800 -6.068 1.00 64.75 66 ARG A CA 1
ATOM 508 C C . ARG A 1 66 ? 1.179 13.215 -5.264 1.00 64.75 66 ARG A C 1
ATOM 510 O O . ARG A 1 66 ? 1.319 13.000 -4.061 1.00 64.75 66 ARG A O 1
ATOM 517 N N . PRO A 1 67 ? 0.012 12.971 -5.886 1.00 69.06 67 PRO A N 1
ATOM 518 C CA . PRO A 1 67 ? -1.153 12.483 -5.176 1.00 69.06 67 PRO A CA 1
ATOM 519 C C . PRO A 1 67 ? -0.895 11.113 -4.549 1.00 69.06 67 PRO A C 1
ATOM 521 O O . PRO A 1 67 ? -0.460 10.168 -5.208 1.00 69.06 67 PRO A O 1
ATOM 524 N N . MET A 1 68 ? -1.246 11.007 -3.276 1.00 74.12 68 MET A N 1
ATOM 525 C CA . MET A 1 68 ? -1.510 9.748 -2.596 1.00 74.12 68 MET A CA 1
ATOM 526 C C . MET A 1 68 ? -3.012 9.566 -2.482 1.00 74.12 68 MET A C 1
ATOM 528 O O . MET A 1 68 ? -3.768 10.538 -2.410 1.00 74.12 68 MET A O 1
ATOM 532 N N . SER A 1 69 ? -3.451 8.319 -2.433 1.00 76.69 69 SER A N 1
ATOM 533 C CA . SER A 1 69 ? -4.867 7.994 -2.405 1.00 76.69 69 SER A CA 1
ATOM 534 C C . SER A 1 69 ? -5.161 6.887 -1.424 1.00 76.69 69 SER A C 1
ATOM 536 O O . SER A 1 69 ? -4.421 5.908 -1.346 1.00 76.69 69 SER A O 1
ATOM 538 N N . VAL A 1 70 ? -6.287 7.007 -0.739 1.00 80.19 70 VAL A N 1
ATOM 539 C CA . VAL A 1 70 ? -6.757 5.981 0.181 1.00 80.19 70 VAL A CA 1
ATOM 540 C C . VAL A 1 70 ? -8.276 5.916 0.149 1.00 80.19 70 VAL A C 1
ATOM 542 O O . VAL A 1 70 ? -8.959 6.941 0.187 1.00 80.19 70 VAL A O 1
ATOM 545 N N . ALA A 1 71 ? -8.804 4.700 0.048 1.00 81.38 71 ALA A N 1
ATOM 546 C CA . ALA A 1 71 ? -10.230 4.446 0.173 1.00 81.38 71 ALA A CA 1
ATOM 547 C C . ALA A 1 71 ? -10.581 4.236 1.652 1.00 81.38 71 ALA A C 1
ATOM 549 O O . ALA A 1 71 ? -9.951 3.428 2.337 1.00 81.38 71 ALA A O 1
ATOM 550 N N . VAL A 1 72 ? -11.584 4.962 2.143 1.00 81.25 72 VAL A N 1
ATOM 551 C CA . VAL A 1 72 ? -12.147 4.786 3.488 1.00 81.25 72 VAL A CA 1
ATOM 552 C C . VAL A 1 72 ? -13.660 4.667 3.350 1.00 81.25 72 VAL A C 1
ATOM 554 O O . VAL A 1 72 ? -14.346 5.648 3.050 1.00 81.25 72 VAL A O 1
ATOM 557 N N . GLY A 1 73 ? -14.176 3.447 3.517 1.00 77.50 73 GLY A N 1
ATOM 558 C CA . GLY A 1 73 ? -15.554 3.121 3.143 1.00 77.50 73 GLY A CA 1
ATOM 559 C C . GLY A 1 73 ? -15.804 3.431 1.663 1.00 77.50 73 GLY A C 1
ATOM 560 O O . GLY A 1 73 ? -14.982 3.096 0.814 1.00 77.50 73 GLY A O 1
ATOM 561 N N . ASP A 1 74 ? -16.893 4.144 1.372 1.00 76.69 74 ASP A N 1
ATOM 562 C CA . ASP A 1 74 ? -17.290 4.521 0.004 1.00 76.69 74 ASP A CA 1
ATOM 563 C C . ASP A 1 74 ? -16.656 5.841 -0.481 1.00 76.69 74 ASP A C 1
ATOM 565 O O . ASP A 1 74 ? -17.090 6.432 -1.472 1.00 76.69 74 ASP A O 1
ATOM 569 N N . ARG A 1 75 ? -15.657 6.364 0.242 1.00 80.38 75 ARG A N 1
ATOM 570 C CA . ARG A 1 75 ? -15.009 7.645 -0.066 1.00 80.38 75 ARG A CA 1
ATOM 571 C C . ARG A 1 75 ? -13.552 7.441 -0.450 1.00 80.38 75 ARG A C 1
ATOM 573 O O . ARG A 1 75 ? -12.809 6.742 0.234 1.00 80.38 75 ARG A O 1
ATOM 580 N N . LEU A 1 76 ? -13.130 8.129 -1.508 1.00 79.88 76 LEU A N 1
ATOM 581 C CA . LEU A 1 76 ? -11.728 8.240 -1.896 1.00 79.88 76 LEU A CA 1
ATOM 582 C C . LEU A 1 76 ? -11.152 9.555 -1.372 1.00 79.88 76 LEU A C 1
ATOM 584 O O . LEU A 1 76 ? -11.637 10.636 -1.713 1.00 79.88 76 LEU A O 1
ATOM 588 N N . TYR A 1 77 ? -10.088 9.459 -0.586 1.00 79.88 77 TYR A N 1
ATOM 589 C CA . TYR A 1 77 ? -9.305 10.602 -0.142 1.00 79.88 77 TYR A CA 1
ATOM 590 C C . TYR A 1 77 ? -8.061 10.711 -1.013 1.00 79.88 77 TYR A C 1
ATOM 592 O O . TYR A 1 77 ? -7.310 9.746 -1.130 1.00 79.88 77 TYR A O 1
ATOM 600 N N . VAL A 1 78 ? -7.852 11.882 -1.619 1.00 76.94 78 VAL A N 1
ATOM 601 C CA . VAL A 1 78 ? -6.669 12.181 -2.436 1.00 76.94 78 VAL A CA 1
ATOM 602 C C . VAL A 1 78 ? -5.896 13.327 -1.794 1.00 76.94 78 VAL A C 1
ATOM 604 O O . VAL A 1 78 ? -6.366 14.467 -1.715 1.00 76.94 78 VAL A O 1
ATOM 607 N N . LEU A 1 79 ? -4.703 13.008 -1.315 1.00 74.44 79 LEU A N 1
ATOM 608 C CA . LEU A 1 79 ? -3.823 13.887 -0.550 1.00 74.44 79 LEU A CA 1
ATOM 609 C C . LEU A 1 79 ? -2.646 14.274 -1.432 1.00 74.44 79 LEU A C 1
ATOM 611 O O . LEU A 1 79 ? -2.213 13.463 -2.243 1.00 74.44 79 LEU A O 1
ATOM 615 N N . ASP A 1 80 ? -2.153 15.505 -1.310 1.00 68.19 80 ASP A N 1
ATOM 616 C CA . ASP A 1 80 ? -0.909 15.860 -1.996 1.00 68.19 80 ASP A CA 1
ATOM 617 C C . ASP A 1 80 ? 0.274 15.497 -1.102 1.00 68.19 80 ASP A C 1
ATOM 619 O O . ASP A 1 80 ? 0.230 15.778 0.096 1.00 68.19 80 ASP A O 1
ATOM 623 N N . ASN A 1 81 ? 1.284 14.852 -1.677 1.00 57.22 81 ASN A N 1
ATOM 624 C CA . ASN A 1 81 ? 2.511 14.473 -0.979 1.00 57.22 81 ASN A CA 1
ATOM 625 C C . ASN A 1 81 ? 3.635 15.504 -1.162 1.00 57.22 81 ASN A C 1
ATOM 627 O O . ASN A 1 81 ? 4.753 15.287 -0.708 1.00 57.22 81 ASN A O 1
ATOM 631 N N . PHE A 1 82 ? 3.388 16.576 -1.922 1.00 54.69 82 PHE A N 1
ATOM 632 C CA . PHE A 1 82 ? 4.376 17.619 -2.157 1.00 54.69 82 PHE A CA 1
ATOM 633 C C . PHE A 1 82 ? 3.686 18.906 -2.619 1.00 54.69 82 PHE A C 1
ATOM 635 O O . PHE A 1 82 ? 2.865 18.882 -3.530 1.00 54.69 82 PHE A O 1
ATOM 642 N N . HIS A 1 83 ? 4.010 20.044 -2.005 1.00 45.88 83 HIS A N 1
ATOM 643 C CA . HIS A 1 83 ? 3.567 21.356 -2.477 1.00 45.88 83 HIS A CA 1
ATOM 644 C C . HIS A 1 83 ? 4.780 22.119 -3.027 1.00 45.88 83 HIS A C 1
ATOM 646 O O . HIS A 1 83 ? 5.493 22.767 -2.268 1.00 45.88 83 HIS A O 1
ATOM 652 N N . ILE A 1 84 ? 5.008 22.095 -4.347 1.00 42.38 84 ILE A N 1
ATOM 653 C CA . ILE A 1 84 ? 5.891 23.085 -4.987 1.00 42.38 84 ILE A CA 1
ATOM 654 C C . ILE A 1 84 ? 5.056 24.330 -5.261 1.00 42.38 84 ILE A C 1
ATOM 656 O O . ILE A 1 84 ? 4.348 24.413 -6.264 1.00 42.38 84 ILE A O 1
ATOM 660 N N . VAL A 1 85 ? 5.145 25.324 -4.382 1.00 41.47 85 VAL A N 1
ATOM 661 C CA . VAL A 1 85 ? 4.853 26.700 -4.789 1.00 41.47 85 VAL A CA 1
ATOM 662 C C . VAL A 1 85 ? 6.189 27.312 -5.210 1.00 41.47 85 VAL A C 1
ATOM 664 O O . VAL A 1 85 ? 7.089 27.401 -4.376 1.00 41.47 85 VAL A O 1
ATOM 667 N N . PRO A 1 86 ? 6.379 27.731 -6.474 1.00 39.56 86 PRO A N 1
ATOM 668 C CA . PRO A 1 86 ? 7.584 28.442 -6.866 1.00 39.56 86 PRO A CA 1
ATOM 669 C C . PRO A 1 86 ? 7.475 29.882 -6.349 1.00 39.56 86 PRO A C 1
ATOM 671 O O . PRO A 1 86 ? 7.154 30.804 -7.093 1.00 39.56 86 PRO A O 1
ATOM 674 N N . CYS A 1 87 ? 7.709 30.084 -5.055 1.00 38.31 87 CYS A N 1
ATOM 675 C CA . CYS A 1 87 ? 7.867 31.407 -4.467 1.00 38.31 87 CYS A CA 1
ATOM 676 C C . CYS A 1 87 ? 9.281 31.514 -3.905 1.00 38.31 87 CYS A C 1
ATOM 678 O O . CYS A 1 87 ? 9.628 30.913 -2.892 1.00 38.31 87 CYS A O 1
ATOM 680 N N . PHE A 1 88 ? 10.114 32.280 -4.606 1.00 39.12 88 PHE A N 1
ATOM 681 C CA . PHE A 1 88 ? 11.423 32.695 -4.129 1.00 39.12 88 PHE A CA 1
ATOM 682 C C . PHE A 1 88 ? 11.279 33.382 -2.762 1.00 39.12 88 PHE A C 1
ATOM 684 O O . PHE A 1 88 ? 10.744 34.484 -2.687 1.00 39.12 88 PHE A O 1
ATOM 691 N N . GLY A 1 89 ? 11.798 32.759 -1.701 1.00 40.44 89 GLY A N 1
ATOM 692 C CA . GLY A 1 89 ? 12.234 33.489 -0.506 1.00 40.44 89 GLY A CA 1
ATOM 693 C C . GLY A 1 89 ? 11.596 33.141 0.838 1.00 40.44 89 GLY A C 1
ATOM 694 O O . GLY A 1 89 ? 12.147 33.572 1.846 1.00 40.44 89 GLY A O 1
ATOM 695 N N . GLU A 1 90 ? 10.534 32.337 0.916 1.00 35.03 90 GLU A N 1
ATOM 696 C CA . GLU A 1 90 ? 9.961 31.928 2.211 1.00 35.03 90 GLU A CA 1
ATOM 697 C C . GLU A 1 90 ? 9.924 30.403 2.346 1.00 35.03 90 GLU A C 1
ATOM 699 O O . GLU A 1 90 ? 9.377 29.697 1.500 1.00 35.03 90 GLU A O 1
ATOM 704 N N . LYS A 1 91 ? 10.532 29.878 3.419 1.00 37.56 91 LYS A N 1
ATOM 705 C CA . LYS A 1 91 ? 10.410 28.466 3.796 1.00 37.56 91 LYS A CA 1
ATOM 706 C C . LYS A 1 91 ? 8.971 28.221 4.244 1.00 37.56 91 LYS A C 1
ATOM 708 O O . LYS A 1 91 ? 8.619 28.581 5.364 1.00 37.56 91 LYS A O 1
ATOM 713 N N . GLN A 1 92 ? 8.157 27.612 3.389 1.00 39.28 92 GLN A N 1
ATOM 714 C CA . GLN A 1 92 ? 6.904 26.992 3.807 1.00 39.28 92 GLN A CA 1
ATOM 715 C C . GLN A 1 92 ? 7.046 25.471 3.833 1.00 39.28 92 GLN A C 1
ATOM 717 O O . GLN A 1 92 ? 7.616 24.857 2.934 1.00 39.28 92 GLN A O 1
ATOM 722 N N . HIS A 1 93 ? 6.534 24.932 4.934 1.00 37.72 93 HIS A N 1
ATOM 723 C CA . HIS A 1 93 ? 6.518 23.546 5.373 1.00 37.72 93 HIS A CA 1
ATOM 724 C C . HIS A 1 93 ? 6.005 22.595 4.286 1.00 37.72 93 HIS A C 1
ATOM 726 O O . HIS A 1 93 ? 4.872 22.710 3.809 1.00 37.72 93 HIS A O 1
ATOM 732 N N . CYS A 1 94 ? 6.877 21.686 3.863 1.00 36.22 94 CYS A N 1
ATOM 733 C CA . CYS A 1 94 ? 6.625 20.660 2.868 1.00 36.22 94 CYS A CA 1
ATOM 734 C C . CYS A 1 94 ? 5.946 19.459 3.538 1.00 36.22 94 CYS A C 1
ATOM 736 O O . CYS A 1 94 ? 6.511 18.785 4.394 1.00 36.22 94 CYS A O 1
ATOM 738 N N . PHE A 1 95 ? 4.726 19.138 3.111 1.00 41.88 95 PHE A N 1
ATOM 739 C CA . PHE A 1 95 ? 4.040 17.923 3.543 1.00 41.88 95 PHE A CA 1
ATOM 740 C C . PHE A 1 95 ? 4.486 16.731 2.691 1.00 41.88 95 PHE A C 1
ATOM 742 O O . PHE A 1 95 ? 3.758 16.336 1.786 1.00 41.88 95 PHE A O 1
ATOM 749 N N . GLU A 1 96 ? 5.650 16.144 2.974 1.00 49.97 96 GLU A N 1
ATOM 750 C CA . GLU A 1 96 ? 5.910 14.767 2.539 1.00 49.97 96 GLU A CA 1
ATOM 751 C C . GLU A 1 96 ? 5.281 13.831 3.579 1.00 49.97 96 GLU A C 1
ATOM 753 O O . GLU A 1 96 ? 5.800 13.637 4.684 1.00 49.97 96 GLU A O 1
ATOM 758 N N . ALA A 1 97 ? 4.093 13.304 3.270 1.00 54.06 97 ALA A N 1
ATOM 759 C CA . ALA A 1 97 ? 3.535 12.213 4.046 1.00 54.06 97 ALA A CA 1
ATOM 760 C C . ALA A 1 97 ? 4.356 10.959 3.743 1.00 54.06 97 ALA A C 1
ATOM 762 O O . ALA A 1 97 ? 4.181 10.275 2.732 1.00 54.06 97 ALA A O 1
ATOM 763 N N . LEU A 1 98 ? 5.261 10.654 4.664 1.00 73.19 98 LEU A N 1
ATOM 764 C CA . LEU A 1 98 ? 6.083 9.461 4.590 1.00 73.19 98 LEU A CA 1
ATOM 765 C C . LEU A 1 98 ? 5.219 8.208 4.631 1.00 73.19 98 LEU A C 1
ATOM 767 O O . LEU A 1 98 ? 5.563 7.228 3.984 1.00 73.19 98 LEU A O 1
ATOM 771 N N . ALA A 1 99 ? 4.109 8.230 5.371 1.00 86.31 99 ALA A N 1
ATOM 772 C CA . ALA A 1 99 ? 3.354 7.035 5.711 1.00 86.31 99 ALA A CA 1
ATOM 773 C C . ALA A 1 99 ? 1.876 7.340 5.944 1.00 86.31 99 ALA A C 1
ATOM 775 O O . ALA A 1 99 ? 1.545 8.331 6.599 1.00 86.31 99 ALA A O 1
ATOM 776 N N . TYR A 1 100 ? 0.989 6.459 5.490 1.00 90.06 100 TYR A N 1
ATOM 777 C CA . TYR A 1 100 ? -0.433 6.552 5.802 1.00 90.06 100 TYR A CA 1
ATOM 778 C C . TYR A 1 100 ? -1.125 5.189 5.824 1.00 90.06 100 TYR A C 1
ATOM 780 O O . TYR A 1 100 ? -0.679 4.222 5.208 1.00 90.06 100 TYR A O 1
ATOM 788 N N . THR A 1 101 ? -2.221 5.091 6.572 1.00 92.12 101 THR A N 1
ATOM 789 C CA . THR A 1 101 ? -3.005 3.857 6.697 1.00 92.12 101 THR A CA 1
ATOM 790 C C . THR A 1 101 ? -4.402 4.126 7.238 1.00 92.12 101 THR A C 1
ATOM 792 O O . THR A 1 101 ? -4.616 5.069 7.996 1.00 92.12 101 THR A O 1
ATOM 795 N N . VAL A 1 102 ? -5.349 3.243 6.929 1.00 91.50 102 VAL A N 1
ATOM 796 C CA . VAL A 1 102 ? -6.669 3.240 7.570 1.00 91.50 102 VAL A CA 1
ATOM 797 C C . VAL A 1 102 ? -6.624 2.397 8.844 1.00 91.50 102 VAL A C 1
ATOM 799 O O . VAL A 1 102 ? -6.116 1.271 8.846 1.00 91.50 102 VAL A O 1
ATOM 802 N N . VAL A 1 103 ? -7.171 2.937 9.929 1.00 89.81 103 VAL A N 1
ATOM 803 C CA . VAL A 1 103 ? -7.320 2.287 11.235 1.00 89.81 103 VAL A CA 1
ATOM 804 C C . VAL A 1 103 ? -8.796 2.309 11.626 1.00 89.81 103 VAL A C 1
ATOM 806 O O . VAL A 1 103 ? -9.507 3.287 11.403 1.00 89.81 103 VAL A O 1
ATOM 809 N N . GLY A 1 104 ? -9.300 1.181 12.133 1.00 86.06 104 GLY A N 1
ATOM 810 C CA . GLY A 1 104 ? -10.699 1.055 12.565 1.00 86.06 104 GLY A CA 1
ATOM 811 C C . GLY A 1 104 ? -11.752 1.224 11.458 1.00 86.06 104 GLY A C 1
ATOM 812 O O . GLY A 1 104 ? -12.939 1.224 11.758 1.00 86.06 104 GLY A O 1
ATOM 813 N N . GLY A 1 105 ? -11.343 1.362 10.192 1.00 84.81 105 GLY A N 1
ATOM 814 C CA . GLY A 1 105 ? -12.235 1.573 9.048 1.00 84.81 105 GLY A CA 1
ATOM 815 C C . GLY A 1 105 ? -12.736 3.010 8.865 1.00 84.81 105 GLY A C 1
ATOM 816 O O . GLY A 1 105 ? -13.423 3.275 7.885 1.00 84.81 105 GLY A O 1
ATOM 817 N N . SER A 1 106 ? -12.393 3.936 9.764 1.00 87.44 106 SER A N 1
ATOM 818 C CA . SER A 1 106 ? -12.881 5.324 9.727 1.00 87.44 106 SER A CA 1
ATOM 819 C C . SER A 1 106 ? -11.829 6.374 10.077 1.00 87.44 106 SER A C 1
ATOM 821 O O . SER A 1 106 ? -12.087 7.567 9.903 1.00 87.44 106 SER A O 1
ATOM 823 N N . GLU A 1 107 ? -10.656 5.967 10.557 1.00 90.00 107 GLU A N 1
ATOM 824 C CA . GLU A 1 107 ? -9.565 6.879 10.884 1.00 90.00 107 GLU A CA 1
ATOM 825 C C . GLU A 1 107 ? -8.431 6.714 9.882 1.00 90.00 107 GLU A C 1
ATOM 827 O O . GLU A 1 107 ? -7.889 5.623 9.709 1.00 90.00 107 GLU A O 1
ATOM 832 N N . LEU A 1 108 ? -8.047 7.806 9.235 1.00 91.06 108 LEU A N 1
ATOM 833 C CA . LEU A 1 108 ? -6.862 7.841 8.394 1.00 91.06 108 LEU A CA 1
ATOM 834 C C . LEU A 1 108 ? -5.682 8.325 9.229 1.00 91.06 108 LEU A C 1
ATOM 836 O O . LEU A 1 108 ? -5.631 9.488 9.613 1.00 91.06 108 LEU A O 1
ATOM 840 N N . TRP A 1 109 ? -4.738 7.439 9.505 1.00 91.06 109 TRP A N 1
ATOM 841 C CA . TRP A 1 109 ? -3.498 7.786 10.182 1.00 91.06 109 TRP A CA 1
ATOM 842 C C . TRP A 1 109 ? -2.444 8.202 9.162 1.00 91.06 109 TRP A C 1
ATOM 844 O O . TRP A 1 109 ? -2.302 7.546 8.131 1.00 91.06 109 TRP A O 1
ATOM 854 N N . VAL A 1 110 ? -1.714 9.276 9.454 1.00 89.19 110 VAL A N 1
ATOM 855 C CA . VAL A 1 110 ? -0.694 9.875 8.586 1.00 89.19 110 VAL A CA 1
ATOM 856 C C . VAL A 1 110 ? 0.504 10.302 9.431 1.00 89.19 110 VAL A C 1
ATOM 858 O O . VAL A 1 110 ? 0.328 10.909 10.489 1.00 89.19 110 VAL A O 1
ATOM 861 N N . SER A 1 111 ? 1.715 10.020 8.955 1.00 87.88 111 SER A N 1
ATOM 862 C CA . SER A 1 111 ? 2.955 10.601 9.484 1.00 87.88 111 SER A CA 1
ATOM 863 C C . SER A 1 111 ? 3.642 11.433 8.415 1.00 87.88 111 SER A C 1
ATOM 865 O O . SER A 1 111 ? 3.699 11.031 7.251 1.00 87.88 111 SER A O 1
ATOM 867 N N . THR A 1 112 ? 4.185 12.573 8.828 1.00 75.25 112 THR A N 1
ATOM 868 C CA . THR A 1 112 ? 4.941 13.493 7.974 1.00 75.25 112 THR A CA 1
ATOM 869 C C . THR A 1 112 ? 6.414 13.493 8.369 1.00 75.25 112 THR A C 1
ATOM 871 O O . THR A 1 112 ? 6.760 13.124 9.493 1.00 75.25 112 THR A O 1
ATOM 874 N N . GLU A 1 113 ? 7.286 13.877 7.438 1.00 65.69 113 GLU A N 1
ATOM 875 C CA . GLU A 1 113 ? 8.728 13.978 7.700 1.00 65.69 113 GLU A CA 1
ATOM 876 C C . GLU A 1 113 ? 9.080 15.117 8.670 1.00 65.69 113 GLU A C 1
ATOM 878 O O . GLU A 1 113 ? 10.007 14.982 9.460 1.00 65.69 113 GLU A O 1
ATOM 883 N N . GLU A 1 114 ? 8.324 16.218 8.648 1.00 65.06 114 GLU A N 1
ATOM 884 C CA . GLU A 1 114 ? 8.694 17.444 9.368 1.00 65.06 114 GLU A CA 1
ATOM 885 C C . GLU A 1 114 ? 8.363 17.434 10.868 1.00 65.06 114 GLU A C 1
ATOM 887 O O . GLU A 1 114 ? 9.112 17.999 11.661 1.00 65.06 114 GLU A O 1
ATOM 892 N N . ASP A 1 115 ? 7.255 16.803 11.268 1.00 66.31 115 ASP A N 1
ATOM 893 C CA . ASP A 1 115 ? 6.690 16.954 12.621 1.00 66.31 115 ASP A CA 1
ATOM 894 C C . ASP A 1 115 ? 7.016 15.790 13.572 1.00 66.31 115 ASP A C 1
ATOM 896 O O . ASP A 1 115 ? 6.564 15.793 14.720 1.00 66.31 115 ASP A O 1
ATOM 900 N N . GLU A 1 116 ? 7.735 14.766 13.093 1.00 73.69 116 GLU A N 1
ATOM 901 C CA . GLU A 1 116 ? 8.058 13.529 13.830 1.00 73.69 116 GLU A CA 1
ATOM 902 C C . GLU A 1 116 ? 6.852 12.917 14.584 1.00 73.69 116 GLU A C 1
ATOM 904 O O . GLU A 1 116 ? 6.981 12.303 15.644 1.00 73.69 116 GLU A O 1
ATOM 909 N N . GLY A 1 117 ? 5.646 13.075 14.030 1.00 85.94 117 GLY A N 1
ATOM 910 C CA . GLY A 1 117 ? 4.393 12.716 14.685 1.00 85.94 117 GLY A CA 1
ATOM 911 C C . GLY A 1 117 ? 3.463 11.890 13.808 1.00 85.94 117 GLY A C 1
ATOM 912 O O . GLY A 1 117 ? 3.592 11.828 12.583 1.00 85.94 117 GLY A O 1
ATOM 913 N N . THR A 1 118 ? 2.485 11.262 14.455 1.00 88.94 118 THR A N 1
ATOM 914 C CA . THR A 1 118 ? 1.371 10.588 13.782 1.00 88.94 118 THR A CA 1
ATOM 915 C C . THR A 1 118 ? 0.082 11.317 14.105 1.00 88.94 118 THR A C 1
ATOM 917 O O . THR A 1 118 ? -0.234 11.566 15.271 1.00 88.94 118 THR A O 1
ATOM 920 N N . TYR A 1 119 ? -0.682 11.629 13.066 1.00 89.38 119 TYR A N 1
ATOM 921 C CA . TYR A 1 119 ? -1.974 12.294 13.143 1.00 89.38 119 TYR A CA 1
ATOM 922 C C . TYR A 1 119 ? -3.056 11.380 12.582 1.00 89.38 119 TYR A C 1
ATOM 924 O O . TYR A 1 119 ? -2.824 10.658 11.618 1.00 89.38 119 TYR A O 1
ATOM 932 N N . SER A 1 120 ? -4.246 11.419 13.165 1.00 90.75 120 SER A N 1
ATOM 933 C CA . SER A 1 120 ? -5.427 10.726 12.663 1.00 90.75 120 SER A CA 1
ATOM 934 C C . SER A 1 120 ? -6.450 11.732 12.164 1.00 90.75 120 SER A C 1
ATOM 936 O O . SER A 1 120 ? -6.790 12.676 12.878 1.00 90.75 120 SER A O 1
ATOM 938 N N . PHE A 1 121 ? -6.993 11.485 10.984 1.00 90.50 121 PHE A N 1
ATOM 939 C CA . PHE A 1 121 ? -8.150 12.179 10.454 1.00 90.50 121 PHE A CA 1
ATOM 940 C C . PHE A 1 121 ? -9.390 11.294 10.596 1.00 90.50 121 PHE A C 1
ATOM 942 O O . PHE A 1 121 ? -9.473 10.226 9.985 1.00 90.50 121 PHE A O 1
ATOM 949 N N . ASP A 1 122 ? -10.352 11.739 11.402 1.00 90.75 122 ASP A N 1
ATOM 950 C CA . ASP A 1 122 ? -11.665 11.105 11.517 1.00 90.75 122 ASP A CA 1
ATOM 951 C C . ASP A 1 122 ? -12.486 11.452 10.269 1.00 90.75 122 ASP A C 1
ATOM 953 O O . ASP A 1 122 ? -12.880 12.601 10.055 1.00 90.75 122 ASP A O 1
ATOM 957 N N . THR A 1 123 ? -12.756 10.449 9.437 1.00 87.69 123 THR A N 1
ATOM 958 C CA . THR A 1 123 ? -13.493 10.623 8.174 1.00 87.69 123 THR A CA 1
ATOM 959 C C . THR A 1 123 ? -14.990 10.893 8.354 1.00 87.69 123 THR A C 1
ATOM 961 O O . THR A 1 123 ? -15.634 11.414 7.436 1.00 87.69 123 THR A O 1
ATOM 964 N N . GLY A 1 124 ? -15.553 10.571 9.521 1.00 87.69 124 GLY A N 1
ATOM 965 C CA . GLY A 1 124 ? -16.944 10.843 9.877 1.00 87.69 124 GLY A CA 1
ATOM 966 C C . GLY A 1 124 ? -17.144 12.263 10.403 1.00 87.69 124 GLY A C 1
ATOM 967 O O . GLY A 1 124 ? -18.110 12.926 10.024 1.00 87.69 124 GLY A O 1
ATOM 968 N N . ARG A 1 125 ? -16.222 12.746 11.243 1.00 88.19 125 ARG A N 1
ATOM 969 C CA . ARG A 1 125 ? -16.264 14.094 11.843 1.00 88.19 125 ARG A CA 1
ATOM 970 C C . ARG A 1 125 ? -15.548 15.157 11.014 1.00 88.19 125 ARG A C 1
ATOM 972 O O . ARG A 1 125 ? -15.828 16.338 11.190 1.00 88.19 125 ARG A O 1
ATOM 979 N N . GLY A 1 126 ? -14.628 14.757 10.139 1.00 88.00 126 GLY A N 1
ATOM 980 C CA . GLY A 1 126 ? -13.777 15.672 9.381 1.00 88.00 126 GLY A CA 1
ATOM 981 C C . GLY A 1 126 ? -12.758 16.407 10.256 1.00 88.00 126 GLY A C 1
ATOM 982 O O . GLY A 1 126 ? -12.446 17.564 9.981 1.00 88.00 126 GLY A O 1
ATOM 983 N N . ALA A 1 127 ? -12.277 15.768 11.324 1.00 89.44 127 ALA A N 1
ATOM 984 C CA . ALA A 1 127 ? -11.414 16.390 12.326 1.00 89.44 127 ALA A CA 1
ATOM 985 C C . ALA A 1 127 ? -10.067 15.670 12.439 1.00 89.44 127 ALA A C 1
ATOM 987 O O . ALA A 1 127 ? -9.998 14.444 12.353 1.00 89.44 127 ALA A O 1
ATOM 988 N N . TRP A 1 128 ? -9.006 16.444 12.666 1.00 90.19 128 TRP A N 1
ATOM 989 C CA . TRP A 1 128 ? -7.664 15.934 12.934 1.00 90.19 128 TRP A CA 1
ATOM 990 C C . TRP A 1 128 ? -7.410 15.815 14.438 1.00 90.19 128 TRP A C 1
ATOM 992 O O . TRP A 1 128 ? -7.840 16.665 15.218 1.00 90.19 128 TRP A O 1
ATOM 1002 N N . ALA A 1 129 ? -6.660 14.790 14.832 1.00 89.94 129 ALA A N 1
ATOM 1003 C CA . ALA A 1 129 ? -6.136 14.610 16.181 1.00 89.94 129 ALA A CA 1
ATOM 1004 C C . ALA A 1 129 ? -4.706 14.058 16.125 1.00 89.94 129 ALA A C 1
ATOM 1006 O O . ALA A 1 129 ? -4.355 13.325 15.202 1.00 89.94 129 ALA A O 1
ATOM 1007 N N . LYS A 1 130 ? -3.872 14.398 17.113 1.00 88.94 130 LYS A N 1
ATOM 1008 C CA . LYS A 1 130 ? -2.520 13.837 17.242 1.00 88.94 130 LYS A CA 1
ATOM 1009 C C . LYS A 1 130 ? -2.595 12.499 17.982 1.00 88.94 130 LYS A C 1
ATOM 1011 O O . LYS A 1 130 ? -3.157 12.439 19.072 1.00 88.94 130 LYS A O 1
ATOM 1016 N N . GLN A 1 131 ? -2.037 11.446 17.391 1.00 87.88 131 GLN A N 1
ATOM 1017 C CA . GLN A 1 131 ? -1.989 10.092 17.959 1.00 87.88 131 GLN A CA 1
ATOM 1018 C C . GLN A 1 131 ? -0.728 9.857 18.795 1.00 87.88 131 GLN A C 1
ATOM 1020 O O . GLN A 1 131 ? -0.753 9.087 19.755 1.00 87.88 131 GLN A O 1
ATOM 1025 N N . GLY A 1 132 ? 0.370 10.536 18.462 1.00 86.31 132 GLY A N 1
ATOM 1026 C CA . GLY A 1 132 ? 1.574 10.514 19.281 1.00 86.31 132 GLY A CA 1
ATOM 1027 C C . GLY A 1 132 ? 2.766 11.227 18.658 1.00 86.31 132 GLY A C 1
ATOM 1028 O O . GLY A 1 132 ? 2.769 11.551 17.469 1.00 86.31 132 GLY A O 1
ATOM 1029 N N . ASP A 1 133 ? 3.782 11.437 19.494 1.00 87.31 133 ASP A N 1
ATOM 1030 C CA . ASP A 1 133 ? 5.111 11.954 19.135 1.00 87.31 133 ASP A CA 1
ATOM 1031 C C . ASP A 1 133 ? 6.007 10.814 18.621 1.00 87.31 133 ASP A C 1
ATOM 1033 O O . ASP A 1 133 ? 7.084 10.527 19.143 1.00 87.31 133 ASP A O 1
ATOM 1037 N N . TRP A 1 134 ? 5.478 10.057 17.665 1.00 87.12 134 TRP A N 1
ATOM 1038 C CA . TRP A 1 134 ? 6.177 8.980 16.980 1.00 87.12 134 TRP A CA 1
ATOM 1039 C C . TRP A 1 134 ? 5.638 8.855 15.561 1.00 87.12 134 TRP A C 1
ATOM 1041 O O . TRP A 1 134 ? 4.48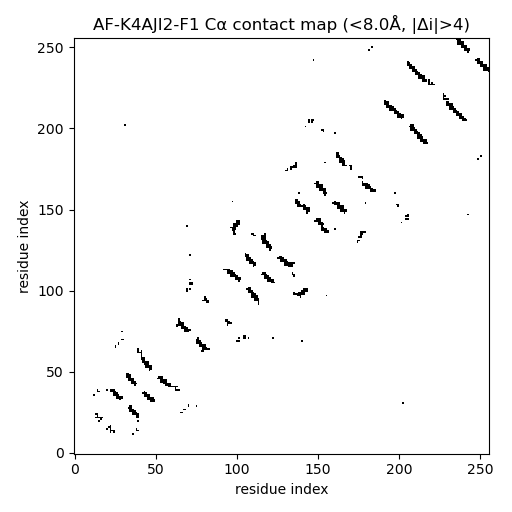2 9.187 15.292 1.00 87.12 134 TRP A O 1
ATOM 1051 N N . THR A 1 135 ? 6.458 8.333 14.654 1.00 87.81 135 THR A N 1
ATOM 1052 C CA . THR A 1 135 ? 6.111 8.144 13.243 1.00 87.81 135 THR A CA 1
ATOM 1053 C C . THR A 1 135 ? 5.753 6.693 12.934 1.00 87.81 135 THR A C 1
ATOM 1055 O O . THR A 1 135 ? 6.187 5.750 13.605 1.00 87.81 135 THR A O 1
ATOM 1058 N N . LEU A 1 136 ? 4.934 6.496 11.904 1.00 90.44 136 LEU A N 1
ATOM 1059 C CA . LEU A 1 136 ? 4.629 5.177 11.372 1.00 90.44 136 LEU A CA 1
ATOM 1060 C C . LEU A 1 136 ? 5.908 4.535 10.782 1.00 90.44 136 LEU A C 1
ATOM 1062 O O . LEU A 1 136 ? 6.647 5.175 10.033 1.00 90.44 136 LEU A O 1
ATOM 1066 N N . PRO A 1 137 ? 6.184 3.251 11.071 1.00 89.44 137 PRO A N 1
ATOM 1067 C CA . PRO A 1 137 ? 7.442 2.574 10.718 1.00 89.44 137 PRO A CA 1
ATOM 1068 C C . PRO A 1 137 ? 7.499 2.051 9.266 1.00 89.44 137 PRO A C 1
ATOM 1070 O O . PRO A 1 137 ? 8.250 1.115 8.954 1.00 89.44 137 PRO A O 1
ATOM 1073 N N . PHE A 1 138 ? 6.685 2.612 8.376 1.00 89.75 138 PHE A N 1
ATOM 1074 C CA . PHE A 1 138 ? 6.580 2.232 6.969 1.00 89.75 138 PHE A CA 1
ATOM 1075 C C . PHE A 1 138 ? 6.539 3.460 6.067 1.00 89.75 138 PHE A C 1
ATOM 1077 O O . PHE A 1 138 ? 6.347 4.566 6.553 1.00 89.75 138 PHE A O 1
ATOM 1084 N N . CYS A 1 139 ? 6.752 3.265 4.768 1.00 84.44 139 CYS A N 1
ATOM 1085 C CA . CYS A 1 139 ? 6.623 4.298 3.755 1.00 84.44 139 CYS A CA 1
ATOM 1086 C C . CYS A 1 139 ? 5.427 4.034 2.829 1.00 84.44 139 CYS A C 1
ATOM 1088 O O . CYS A 1 139 ? 5.176 2.890 2.442 1.00 84.44 139 CYS A O 1
ATOM 1090 N N . GLY A 1 140 ? 4.722 5.093 2.435 1.00 84.44 140 GLY A N 1
ATOM 1091 C CA . GLY A 1 140 ? 3.503 5.016 1.637 1.00 84.44 140 GLY A CA 1
ATOM 1092 C C . GLY A 1 140 ? 2.335 4.388 2.402 1.00 84.44 140 GLY A C 1
ATOM 1093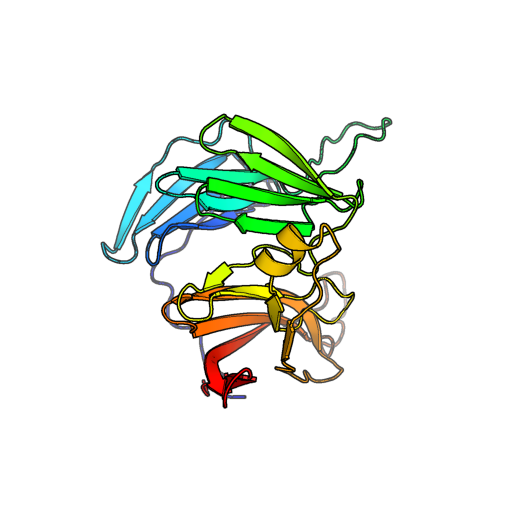 O O . GLY A 1 140 ? 2.195 4.572 3.612 1.00 84.44 140 GLY A O 1
ATOM 1094 N N . LEU A 1 141 ? 1.485 3.659 1.677 1.00 87.00 141 LEU A N 1
ATOM 1095 C CA . LEU A 1 141 ? 0.321 2.980 2.238 1.00 87.00 141 LEU A CA 1
ATOM 1096 C C . LEU A 1 141 ? 0.730 1.678 2.940 1.00 87.00 141 LEU A C 1
ATOM 1098 O O . LEU A 1 141 ? 1.416 0.841 2.349 1.00 87.00 141 LEU A O 1
ATOM 1102 N N . ALA A 1 142 ? 0.233 1.469 4.159 1.00 92.44 142 ALA A N 1
ATOM 1103 C CA . ALA A 1 142 ? 0.130 0.134 4.739 1.00 92.44 142 ALA A CA 1
ATOM 1104 C C . ALA A 1 142 ? -1.314 -0.374 4.659 1.00 92.44 142 ALA A C 1
ATOM 1106 O O . ALA A 1 142 ? -2.255 0.319 5.044 1.00 92.44 142 ALA A O 1
ATOM 1107 N N . GLU A 1 143 ? -1.490 -1.604 4.187 1.00 91.69 143 GLU A N 1
ATOM 1108 C CA . GLU A 1 143 ? -2.803 -2.216 4.011 1.00 91.69 143 GLU A CA 1
ATOM 1109 C C . GLU A 1 143 ? -3.146 -3.162 5.156 1.00 91.69 143 GLU A C 1
ATOM 1111 O O . GLU A 1 143 ? -2.349 -4.017 5.549 1.00 91.69 143 GLU A O 1
ATOM 1116 N N . TYR A 1 144 ? -4.355 -3.019 5.695 1.00 92.62 144 TYR A N 1
ATOM 1117 C CA . TYR A 1 144 ? -4.858 -3.907 6.733 1.00 92.62 144 TYR A CA 1
ATOM 1118 C C . TYR A 1 144 ? -5.363 -5.219 6.130 1.00 92.62 144 TYR A C 1
ATOM 1120 O O . TYR A 1 144 ? -6.212 -5.214 5.241 1.00 92.62 144 TYR A O 1
ATOM 1128 N N . VAL A 1 145 ? -4.892 -6.345 6.667 1.00 93.12 145 VAL A N 1
ATOM 1129 C CA . VAL A 1 145 ? -5.370 -7.689 6.317 1.00 93.12 145 VAL A CA 1
ATOM 1130 C C . VAL A 1 145 ? -6.180 -8.250 7.488 1.00 93.12 145 VAL A C 1
ATOM 1132 O O . VAL A 1 145 ? -5.585 -8.648 8.500 1.00 93.12 145 VAL A O 1
ATOM 1135 N N . PRO A 1 146 ? -7.522 -8.306 7.386 1.00 90.38 146 PRO A N 1
ATOM 1136 C CA . PRO A 1 146 ? -8.392 -8.765 8.469 1.00 90.38 146 PRO A CA 1
ATOM 1137 C C . PRO A 1 146 ? -8.099 -10.192 8.944 1.00 90.38 146 PRO A C 1
ATOM 1139 O O . PRO A 1 146 ? -8.170 -10.470 10.142 1.00 90.38 146 PRO A O 1
ATOM 1142 N N . GLU A 1 147 ? -7.728 -11.088 8.028 1.00 91.31 147 GLU A N 1
ATOM 1143 C CA . GLU A 1 147 ? -7.441 -12.499 8.306 1.00 91.31 147 GLU A CA 1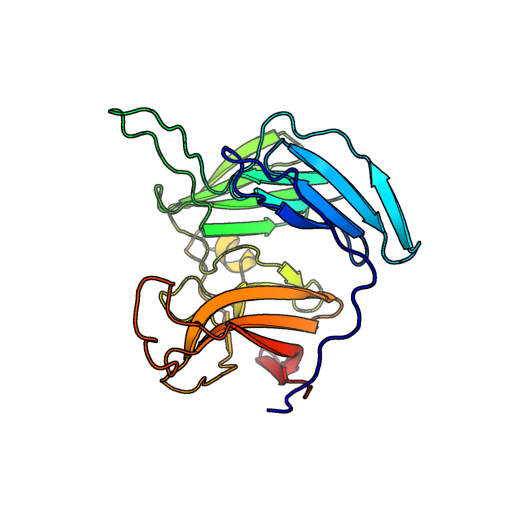
ATOM 1144 C C . GLU A 1 147 ? -6.237 -12.661 9.242 1.00 91.31 147 GLU A C 1
ATOM 1146 O O . GLU A 1 147 ? -6.215 -13.546 10.099 1.00 91.31 147 GLU A O 1
ATOM 1151 N N . LEU A 1 148 ? -5.246 -11.775 9.103 1.00 91.94 148 LEU A N 1
ATOM 1152 C CA . LEU A 1 148 ? -4.016 -11.776 9.895 1.00 91.94 148 LEU A CA 1
ATOM 1153 C C . LEU A 1 148 ? -4.041 -10.741 11.027 1.00 91.94 148 LEU A C 1
ATOM 1155 O O . LEU A 1 148 ? -3.186 -10.790 11.913 1.00 91.94 148 LEU A O 1
ATOM 1159 N N . LYS A 1 149 ? -5.033 -9.840 11.022 1.00 92.38 149 LYS A N 1
ATOM 1160 C CA . LYS A 1 149 ? -5.223 -8.734 11.974 1.00 92.38 149 LYS A CA 1
ATOM 1161 C C . LYS A 1 149 ? -3.993 -7.830 12.088 1.00 92.38 149 LYS A C 1
ATOM 1163 O O . LYS A 1 149 ? -3.632 -7.403 13.184 1.00 92.38 149 LYS A O 1
ATOM 1168 N N . LEU A 1 150 ? -3.340 -7.570 10.959 1.00 94.00 150 LEU A N 1
ATOM 1169 C CA . LEU A 1 150 ? -2.094 -6.810 10.873 1.00 94.00 150 LEU A CA 1
ATOM 1170 C C . LEU A 1 150 ? -2.107 -5.890 9.656 1.00 94.00 150 LEU A C 1
ATOM 1172 O O . LEU A 1 150 ? -2.835 -6.130 8.693 1.00 94.00 150 LEU A O 1
ATOM 1176 N N . TRP A 1 151 ? -1.265 -4.866 9.713 1.00 94.94 151 TRP A N 1
ATOM 1177 C CA . TRP A 1 151 ? -0.986 -3.977 8.593 1.00 94.94 151 TRP A CA 1
ATOM 1178 C C . TRP A 1 151 ? 0.261 -4.446 7.863 1.00 94.94 151 TRP A C 1
ATOM 1180 O O . TRP A 1 151 ? 1.230 -4.848 8.502 1.00 94.94 151 TRP A O 1
ATOM 1190 N N . PHE A 1 152 ? 0.251 -4.379 6.540 1.00 94.81 152 PHE A N 1
ATOM 1191 C CA . PHE A 1 152 ? 1.360 -4.786 5.689 1.00 94.81 152 PHE A CA 1
ATOM 1192 C C . PHE A 1 152 ? 1.814 -3.607 4.847 1.00 94.81 152 PHE A C 1
ATOM 1194 O O . PHE A 1 152 ? 0.999 -2.949 4.209 1.00 94.81 152 PHE A O 1
ATOM 1201 N N . GLY A 1 153 ? 3.112 -3.332 4.859 1.00 93.25 153 GLY A N 1
ATOM 1202 C CA . GLY A 1 153 ? 3.686 -2.164 4.202 1.00 93.25 153 GLY A CA 1
ATOM 1203 C C . GLY A 1 153 ? 5.179 -2.327 3.967 1.00 93.25 153 GLY A C 1
ATOM 1204 O O . GLY A 1 153 ? 5.789 -3.310 4.398 1.00 93.25 153 GLY A O 1
ATOM 1205 N N . LEU A 1 154 ? 5.774 -1.349 3.292 1.00 90.75 154 LEU A N 1
ATOM 1206 C CA . LEU A 1 154 ? 7.217 -1.293 3.069 1.00 90.75 154 LEU A CA 1
ATOM 1207 C C . LEU A 1 154 ? 7.876 -0.503 4.198 1.00 90.75 154 LEU A C 1
ATOM 1209 O O . LEU A 1 154 ? 7.400 0.568 4.547 1.00 90.75 154 LEU A O 1
ATOM 1213 N N . SER A 1 155 ? 8.956 -1.008 4.791 1.00 88.25 155 SER A N 1
ATOM 1214 C CA . SER A 1 155 ? 9.624 -0.326 5.906 1.00 88.25 155 SER A CA 1
ATOM 1215 C C . SER A 1 155 ? 10.175 1.045 5.505 1.00 88.25 155 SER A C 1
ATOM 1217 O O . SER A 1 155 ? 10.838 1.172 4.477 1.00 88.25 155 SER A O 1
ATOM 1219 N N . SER A 1 156 ? 10.000 2.041 6.380 1.00 82.88 156 SER A N 1
ATOM 1220 C CA . SER A 1 156 ? 10.612 3.370 6.239 1.00 82.88 156 SER A CA 1
ATOM 1221 C C . SER A 1 156 ? 12.093 3.397 6.624 1.00 82.88 156 SER A C 1
ATOM 1223 O O . SER A 1 156 ? 12.760 4.419 6.462 1.00 82.88 156 SER A O 1
ATOM 1225 N N . LYS A 1 157 ? 12.655 2.284 7.122 1.00 78.94 157 LYS A N 1
ATOM 1226 C CA . LYS A 1 157 ? 14.077 2.221 7.467 1.00 78.94 157 LYS A CA 1
ATOM 1227 C C . LYS A 1 157 ? 14.911 2.450 6.208 1.00 78.94 157 LYS A C 1
ATOM 12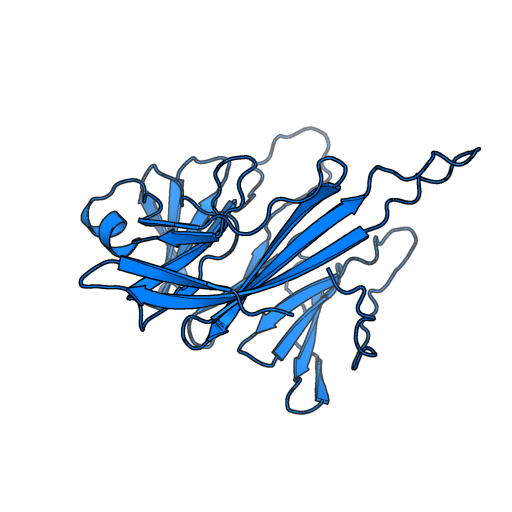29 O O . LYS A 1 157 ? 14.844 1.662 5.258 1.00 78.94 157 LYS A O 1
ATOM 1234 N N . LYS A 1 158 ? 15.714 3.517 6.246 1.00 67.44 158 LYS A N 1
ATOM 1235 C CA . LYS A 1 158 ? 16.518 4.027 5.131 1.00 67.44 158 LYS A CA 1
ATOM 1236 C C . LYS A 1 158 ? 17.222 2.900 4.371 1.00 67.44 158 LYS A C 1
ATOM 1238 O O . LYS A 1 158 ? 17.983 2.131 4.957 1.00 67.44 158 LYS A O 1
ATOM 1243 N N . GLY A 1 159 ? 16.944 2.816 3.071 1.00 63.97 159 GLY A N 1
ATOM 1244 C CA . GLY A 1 159 ? 17.572 1.870 2.145 1.00 63.97 159 GLY A CA 1
ATOM 1245 C C . GLY A 1 159 ? 17.079 0.422 2.220 1.00 63.97 159 GLY A C 1
ATOM 1246 O O . GLY A 1 159 ? 17.601 -0.409 1.488 1.00 63.97 159 GLY A O 1
ATOM 1247 N N . SER A 1 160 ? 16.100 0.097 3.073 1.00 71.38 160 SER A N 1
ATOM 1248 C CA . SER A 1 160 ? 15.599 -1.278 3.204 1.00 71.38 160 SER A CA 1
ATOM 1249 C C . SER A 1 160 ? 14.354 -1.537 2.348 1.00 71.38 160 SER A C 1
ATOM 1251 O O . SER A 1 160 ? 14.328 -2.523 1.613 1.00 71.38 160 SER A O 1
ATOM 1253 N N . TYR A 1 161 ? 13.336 -0.663 2.418 1.00 79.88 161 TYR A N 1
ATOM 1254 C CA . TYR A 1 161 ? 12.026 -0.841 1.765 1.00 79.88 161 TYR A CA 1
ATOM 1255 C C . TYR A 1 161 ? 11.526 -2.295 1.842 1.00 79.88 161 TYR A C 1
ATOM 1257 O O . TYR A 1 161 ? 10.998 -2.847 0.878 1.00 79.88 161 TYR A O 1
ATOM 1265 N N . LEU A 1 162 ? 11.798 -2.963 2.967 1.00 88.50 162 LEU A N 1
ATOM 1266 C CA . LEU A 1 162 ? 11.492 -4.378 3.139 1.00 88.50 162 LEU A CA 1
ATOM 1267 C C . LEU A 1 162 ? 10.002 -4.533 3.380 1.00 88.50 162 LEU A C 1
ATOM 1269 O O . LEU A 1 162 ? 9.390 -3.700 4.053 1.00 88.50 162 LEU A O 1
ATOM 1273 N N . PHE A 1 163 ? 9.432 -5.608 2.853 1.00 92.19 163 PHE A N 1
ATOM 1274 C CA . PHE A 1 163 ? 8.056 -5.951 3.150 1.00 92.19 163 PHE A CA 1
ATOM 1275 C C . PHE A 1 163 ? 7.949 -6.391 4.610 1.00 92.19 163 PHE A C 1
ATOM 1277 O O . PHE A 1 163 ? 8.680 -7.273 5.071 1.00 92.19 163 PHE A O 1
ATOM 1284 N N . CYS A 1 164 ? 7.043 -5.750 5.339 1.00 93.75 164 CYS A N 1
ATOM 1285 C CA . CYS A 1 164 ? 6.907 -5.892 6.778 1.00 93.75 164 CYS A CA 1
ATOM 1286 C C . CYS A 1 164 ? 5.441 -6.020 7.187 1.00 93.75 164 CYS A C 1
ATOM 1288 O O . CYS A 1 164 ? 4.550 -5.469 6.540 1.00 93.75 164 CYS A O 1
ATOM 1290 N N . ALA A 1 165 ? 5.213 -6.696 8.314 1.00 94.38 165 ALA A N 1
ATOM 1291 C CA . ALA A 1 165 ? 3.936 -6.672 9.019 1.00 94.38 165 ALA A CA 1
ATOM 1292 C C . ALA A 1 165 ? 4.045 -5.822 10.288 1.00 94.38 165 ALA A C 1
ATOM 1294 O O . ALA A 1 165 ? 5.031 -5.914 11.024 1.00 94.38 165 ALA A O 1
ATOM 1295 N N . PHE A 1 166 ? 3.006 -5.050 10.583 1.00 92.88 166 PHE A N 1
ATOM 1296 C CA . PHE A 1 166 ? 2.936 -4.095 11.682 1.00 92.88 166 PHE A CA 1
ATOM 1297 C C . PHE A 1 166 ? 1.693 -4.351 12.537 1.00 92.88 166 PHE A C 1
ATOM 1299 O O . PHE A 1 166 ? 0.586 -4.524 12.024 1.00 92.88 166 PHE A O 1
ATOM 1306 N N . ASP A 1 167 ? 1.873 -4.352 13.858 1.00 91.19 167 ASP A N 1
ATOM 1307 C CA . ASP A 1 167 ? 0.781 -4.449 14.832 1.00 91.19 167 ASP A CA 1
ATOM 1308 C C . ASP A 1 167 ? 0.447 -3.054 15.380 1.00 91.19 167 ASP A C 1
ATOM 1310 O O . ASP A 1 167 ? 0.837 -2.678 16.490 1.00 91.19 167 ASP A O 1
ATOM 1314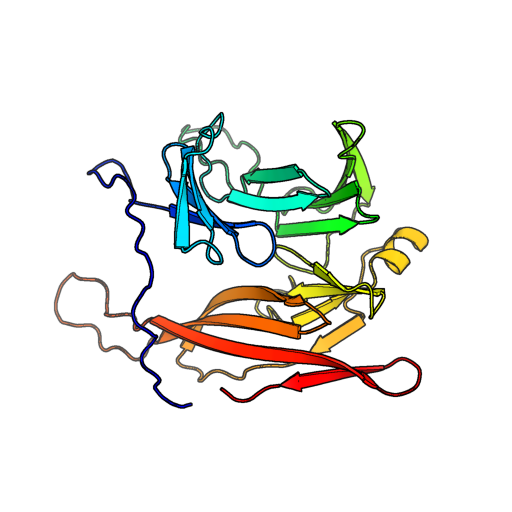 N N . LEU A 1 168 ? -0.257 -2.260 14.568 1.00 89.38 168 LEU A N 1
ATOM 1315 C CA . LEU A 1 168 ? -0.653 -0.901 14.953 1.00 89.38 168 LEU A CA 1
ATOM 1316 C C . LEU A 1 168 ? -1.676 -0.901 16.095 1.00 89.38 168 LEU A C 1
ATOM 1318 O O . LEU A 1 168 ? -1.662 -0.006 16.934 1.00 89.38 168 LEU A O 1
ATOM 1322 N N . ALA A 1 169 ? -2.501 -1.944 16.211 1.00 85.31 169 ALA A N 1
ATOM 1323 C CA . ALA A 1 169 ? -3.437 -2.090 17.326 1.00 85.31 169 ALA A CA 1
ATOM 1324 C C . ALA A 1 169 ? -2.710 -2.211 18.678 1.00 85.31 169 ALA A C 1
ATOM 1326 O O . ALA A 1 169 ? -3.188 -1.735 19.712 1.00 85.31 169 ALA A O 1
ATOM 1327 N N . ALA A 1 170 ? -1.538 -2.844 18.703 1.00 82.56 170 ALA A N 1
ATOM 1328 C CA . ALA A 1 170 ? -0.703 -2.870 19.893 1.00 82.56 170 ALA A CA 1
ATOM 1329 C C . ALA A 1 170 ? -0.015 -1.524 20.171 1.00 82.56 170 ALA A C 1
ATOM 1331 O O . ALA A 1 170 ? 0.174 -1.197 21.343 1.00 82.56 170 ALA A O 1
ATOM 1332 N N . ALA A 1 171 ? 0.309 -0.742 19.137 1.00 75.69 171 ALA A N 1
ATOM 1333 C CA . ALA A 1 171 ? 0.846 0.612 19.288 1.00 75.69 171 ALA A CA 1
ATOM 1334 C C . ALA A 1 171 ? -0.183 1.569 19.909 1.00 75.69 171 ALA A C 1
ATOM 1336 O O . ALA A 1 171 ? 0.144 2.241 20.884 1.00 75.69 171 ALA A O 1
ATOM 1337 N N . VAL A 1 172 ? -1.445 1.531 19.455 1.00 78.00 172 VAL A N 1
ATOM 1338 C CA . VAL A 1 172 ? -2.565 2.295 20.051 1.00 78.00 172 VAL A CA 1
ATOM 1339 C C . VAL A 1 172 ? -2.667 2.033 21.556 1.00 78.00 172 VAL A C 1
ATOM 1341 O O . VAL A 1 172 ? -2.724 2.960 22.358 1.00 78.00 172 VAL A O 1
ATOM 1344 N N . ARG A 1 173 ? -2.647 0.755 21.961 1.00 80.62 173 ARG A N 1
ATOM 1345 C CA . ARG A 1 173 ? -2.783 0.367 23.376 1.00 80.62 173 ARG A CA 1
ATOM 1346 C C . ARG A 1 173 ? -1.614 0.814 24.247 1.00 80.62 173 ARG A C 1
ATOM 1348 O O . ARG A 1 173 ? -1.804 1.022 25.439 1.00 80.62 173 ARG A O 1
ATOM 1355 N N . ARG A 1 174 ? -0.410 0.880 23.678 1.00 80.25 174 ARG A N 1
ATOM 1356 C CA . ARG A 1 174 ? 0.819 1.228 24.405 1.00 80.25 174 ARG A CA 1
ATOM 1357 C C . ARG A 1 174 ? 1.188 2.703 24.300 1.00 80.25 174 ARG A C 1
ATOM 1359 O O . ARG A 1 174 ? 2.088 3.117 25.018 1.00 80.25 174 ARG A O 1
ATOM 1366 N N . GLN A 1 175 ? 0.523 3.457 23.420 1.00 76.50 175 GLN A N 1
ATOM 1367 C CA . GLN A 1 175 ? 0.859 4.845 23.089 1.00 76.50 175 GLN A CA 1
ATOM 1368 C C . GLN A 1 175 ? 2.352 5.008 22.761 1.00 76.50 175 GLN A C 1
ATOM 1370 O O . GLN A 1 175 ? 3.016 5.933 23.218 1.00 76.50 175 GLN A O 1
ATOM 1375 N N . SER A 1 176 ? 2.899 4.071 21.985 1.00 79.75 176 SER A N 1
ATOM 1376 C CA . SER A 1 176 ? 4.326 4.004 21.666 1.00 79.75 176 SER A CA 1
ATOM 1377 C C . SER A 1 176 ? 4.548 3.736 20.183 1.00 79.75 176 SER A C 1
ATOM 1379 O O . SER A 1 176 ? 3.708 3.093 19.550 1.00 79.75 176 SER A O 1
ATOM 1381 N N . ALA A 1 177 ? 5.721 4.118 19.672 1.00 77.56 177 ALA A N 1
ATOM 1382 C CA . ALA A 1 177 ? 6.126 3.858 18.294 1.00 77.56 177 ALA A CA 1
ATOM 1383 C C . ALA A 1 177 ? 5.914 2.373 17.909 1.00 77.56 177 ALA A C 1
ATOM 1385 O O . ALA A 1 177 ? 6.405 1.482 18.617 1.00 77.56 177 ALA A O 1
ATOM 1386 N N . PRO A 1 178 ? 5.188 2.074 16.815 1.00 82.81 178 PRO A N 1
ATOM 1387 C CA . PRO A 1 178 ? 5.029 0.709 16.347 1.00 82.81 178 PRO A CA 1
ATOM 1388 C C . PRO A 1 178 ? 6.365 0.190 15.821 1.00 82.81 178 PRO A C 1
ATOM 1390 O O . PRO A 1 178 ? 7.055 0.867 15.064 1.00 82.81 178 PRO A O 1
ATOM 1393 N N . THR A 1 179 ? 6.713 -1.045 16.169 1.00 84.94 179 THR A N 1
ATOM 1394 C CA . THR A 1 179 ? 7.845 -1.744 15.557 1.00 84.94 179 THR A CA 1
ATOM 1395 C C . THR A 1 179 ? 7.347 -2.772 14.542 1.00 84.94 179 THR A C 1
ATOM 1397 O O . THR A 1 179 ? 6.255 -3.330 14.710 1.00 84.94 179 THR A O 1
ATOM 1400 N N . PRO A 1 180 ? 8.118 -3.043 13.471 1.00 87.19 180 PRO A N 1
ATOM 1401 C CA . PRO A 1 180 ? 7.818 -4.154 12.580 1.00 87.19 180 PRO A CA 1
ATOM 1402 C C . PRO A 1 180 ? 7.747 -5.460 13.380 1.00 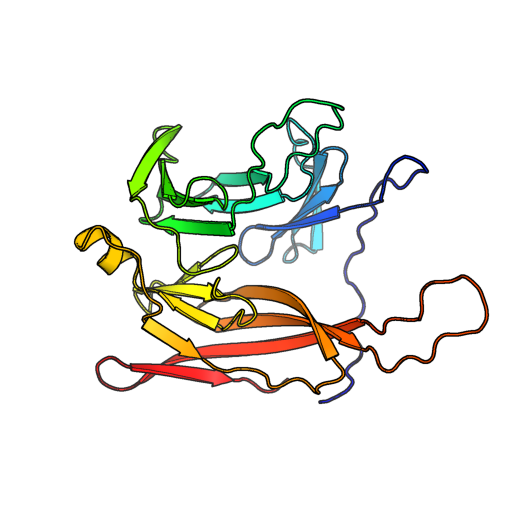87.19 180 PRO A C 1
ATOM 1404 O O . PRO A 1 180 ? 8.693 -5.826 14.077 1.00 87.19 180 PRO A O 1
ATOM 1407 N N . ARG A 1 181 ? 6.623 -6.172 13.279 1.00 88.81 181 ARG A N 1
ATOM 1408 C CA . ARG A 1 181 ? 6.428 -7.492 13.895 1.00 88.81 181 ARG A CA 1
ATOM 1409 C C . ARG A 1 181 ? 7.148 -8.575 13.098 1.00 88.81 181 ARG A C 1
ATOM 1411 O O . ARG A 1 181 ? 7.743 -9.482 13.674 1.00 88.81 181 ARG A O 1
ATOM 1418 N N . ASN A 1 182 ? 7.064 -8.483 11.776 1.00 90.81 182 ASN A N 1
ATOM 1419 C CA . ASN A 1 182 ? 7.728 -9.376 10.840 1.00 90.81 182 ASN A CA 1
ATOM 1420 C C . ASN A 1 182 ? 8.419 -8.530 9.776 1.00 90.81 182 ASN A C 1
ATOM 1422 O O . ASN A 1 182 ? 7.857 -7.532 9.329 1.00 90.81 182 ASN A O 1
ATOM 1426 N N . VAL A 1 183 ? 9.617 -8.950 9.387 1.00 90.56 183 VAL A N 1
ATOM 1427 C CA . VAL A 1 183 ? 10.416 -8.348 8.321 1.00 90.56 183 VAL A CA 1
ATOM 1428 C C . VAL A 1 183 ? 10.846 -9.491 7.419 1.00 90.56 183 VAL A C 1
ATOM 1430 O O . VAL A 1 183 ? 11.423 -10.463 7.911 1.00 90.56 183 VAL A O 1
ATOM 1433 N N . TRP A 1 184 ? 10.538 -9.396 6.131 1.00 89.62 184 TRP A N 1
ATOM 1434 C CA . TRP A 1 184 ? 10.927 -10.401 5.150 1.00 89.62 184 TRP A CA 1
ATOM 1435 C C . TRP A 1 184 ? 11.960 -9.819 4.194 1.00 89.62 184 TRP A C 1
ATOM 1437 O O . TRP A 1 184 ? 11.765 -8.741 3.633 1.00 89.62 184 TRP A O 1
ATOM 1447 N N . GLU A 1 185 ? 13.068 -10.539 4.035 1.00 83.25 185 GLU A N 1
ATOM 1448 C CA . GLU A 1 185 ? 13.969 -10.331 2.905 1.00 83.25 185 GLU A CA 1
ATOM 1449 C C . GLU A 1 185 ? 13.294 -10.891 1.654 1.00 83.25 185 GLU A C 1
ATOM 1451 O O . GLU A 1 185 ? 12.759 -11.995 1.707 1.00 83.25 185 GLU A O 1
ATOM 1456 N N . ASP A 1 186 ? 13.319 -10.138 0.557 1.00 72.00 186 ASP A N 1
ATOM 1457 C CA . ASP A 1 186 ? 12.752 -10.566 -0.723 1.00 72.00 186 ASP A CA 1
ATOM 1458 C C . ASP A 1 186 ? 13.849 -10.792 -1.774 1.00 72.00 186 ASP A C 1
ATOM 1460 O O . ASP A 1 186 ? 14.139 -11.909 -2.192 1.00 72.00 186 ASP A O 1
ATOM 1464 N N . LEU A 1 187 ? 14.520 -9.721 -2.189 1.00 75.81 187 LEU A N 1
ATOM 1465 C CA . LEU A 1 187 ? 15.350 -9.665 -3.372 1.00 75.81 187 LEU A CA 1
ATOM 1466 C C . LEU A 1 187 ? 16.736 -9.159 -3.005 1.00 75.81 187 LEU A C 1
ATOM 1468 O O . LEU A 1 187 ? 16.917 -8.159 -2.312 1.00 75.81 187 LEU A O 1
ATOM 1472 N N . ARG A 1 188 ? 17.737 -9.846 -3.550 1.00 80.31 188 ARG A N 1
ATOM 1473 C CA . ARG A 1 188 ? 19.131 -9.407 -3.540 1.00 80.31 188 ARG A CA 1
ATOM 1474 C C . ARG A 1 188 ? 19.507 -9.040 -4.973 1.00 80.31 188 ARG A C 1
ATOM 1476 O O . ARG A 1 188 ? 19.973 -9.917 -5.703 1.00 80.31 188 ARG A O 1
ATOM 1483 N N . PRO A 1 189 ? 19.219 -7.800 -5.413 1.00 79.06 189 PRO A N 1
ATOM 1484 C CA . PRO A 1 189 ? 19.554 -7.379 -6.764 1.00 79.06 189 PRO A CA 1
ATOM 1485 C C . PRO A 1 189 ? 21.081 -7.394 -6.968 1.00 79.06 189 PRO A C 1
ATOM 1487 O O . PRO A 1 189 ? 21.834 -7.272 -5.993 1.00 79.06 189 PRO A O 1
ATOM 1490 N N . PRO A 1 190 ? 21.553 -7.538 -8.219 1.00 82.88 190 PRO A N 1
ATOM 1491 C CA . PRO A 1 190 ? 22.953 -7.315 -8.566 1.00 82.88 190 PRO A CA 1
ATOM 1492 C C . PRO A 1 190 ? 23.442 -5.941 -8.087 1.00 82.88 190 PRO A C 1
ATOM 1494 O O . PRO A 1 190 ? 22.658 -4.999 -7.968 1.00 82.88 190 PRO A O 1
ATOM 1497 N N . LYS A 1 191 ? 24.746 -5.810 -7.822 1.00 82.12 191 LYS A N 1
ATOM 1498 C CA . LYS A 1 191 ? 25.332 -4.567 -7.278 1.00 82.12 191 LYS A CA 1
ATOM 1499 C C . LYS A 1 191 ? 25.224 -3.391 -8.246 1.00 82.12 191 LYS A C 1
ATOM 1501 O O . LYS A 1 191 ? 25.279 -2.241 -7.829 1.00 82.12 191 LYS A O 1
ATOM 1506 N N . GLU A 1 192 ? 25.098 -3.695 -9.526 1.00 82.44 192 GLU A N 1
ATOM 1507 C CA . GLU A 1 192 ? 25.035 -2.752 -10.631 1.00 82.44 192 GLU A CA 1
ATOM 1508 C C . GLU A 1 192 ? 23.637 -2.128 -10.791 1.00 82.44 192 GLU A C 1
ATOM 1510 O O . GLU A 1 192 ? 23.454 -1.192 -11.575 1.00 82.44 192 GLU A O 1
ATOM 1515 N N . TRP A 1 193 ? 22.641 -2.643 -10.062 1.00 83.12 193 TRP A N 1
ATOM 1516 C CA . TRP A 1 193 ? 21.263 -2.170 -10.109 1.00 83.12 193 TRP A CA 1
ATOM 1517 C C . TRP A 1 193 ? 20.980 -1.224 -8.953 1.00 83.12 193 TRP A C 1
ATOM 1519 O O . TRP A 1 193 ? 20.963 -1.614 -7.784 1.00 83.12 193 TRP A O 1
ATOM 1529 N N . LEU A 1 194 ? 20.684 0.025 -9.293 1.00 80.38 194 LEU A N 1
ATOM 1530 C CA . LEU A 1 194 ? 20.245 1.012 -8.323 1.00 80.38 194 LEU A CA 1
ATOM 1531 C C . LEU A 1 194 ? 18.727 0.931 -8.183 1.00 80.38 194 LEU A C 1
ATOM 1533 O O . LEU A 1 194 ? 18.002 1.207 -9.137 1.00 80.38 194 LEU A O 1
ATOM 1537 N N . GLN A 1 195 ? 18.233 0.568 -6.999 1.00 78.75 195 GLN A N 1
ATOM 1538 C CA . GLN A 1 195 ? 16.799 0.613 -6.729 1.00 78.75 195 GLN A CA 1
ATOM 1539 C C . GLN A 1 195 ? 16.334 2.069 -6.670 1.00 78.75 195 GLN A C 1
ATOM 1541 O O . GLN A 1 195 ? 16.783 2.828 -5.815 1.00 78.75 195 GLN A O 1
ATOM 1546 N N . VAL A 1 196 ? 15.413 2.440 -7.554 1.00 78.75 196 VAL A N 1
ATOM 1547 C CA . VAL A 1 196 ? 14.859 3.800 -7.626 1.00 78.75 196 VAL A CA 1
ATOM 1548 C C . VAL A 1 196 ? 13.428 3.891 -7.102 1.00 78.75 196 VAL A C 1
ATOM 1550 O O . VAL A 1 196 ? 12.942 4.984 -6.832 1.00 78.75 196 VAL A O 1
ATOM 1553 N N . GLY A 1 197 ? 12.737 2.756 -6.955 1.00 78.75 197 GLY A N 1
ATOM 1554 C CA . GLY A 1 197 ? 11.350 2.735 -6.499 1.00 78.75 197 GLY A CA 1
ATOM 1555 C C . GLY A 1 197 ? 10.918 1.381 -5.956 1.00 78.75 197 GLY A C 1
ATOM 1556 O O . GLY A 1 197 ? 11.468 0.333 -6.307 1.00 78.75 197 GLY A O 1
ATOM 1557 N N . SER A 1 198 ? 9.928 1.399 -5.070 1.00 84.25 198 SER A N 1
ATOM 1558 C CA . SER A 1 198 ? 9.282 0.200 -4.537 1.00 84.25 198 SER A CA 1
ATOM 1559 C C . SER A 1 198 ? 7.826 0.486 -4.226 1.00 84.25 198 SER A C 1
ATOM 1561 O O . SER A 1 198 ? 7.502 1.515 -3.638 1.00 84.25 198 SER A O 1
ATOM 1563 N N . TYR A 1 199 ? 6.967 -0.440 -4.626 1.00 85.56 199 TYR A N 1
ATOM 1564 C CA . TYR A 1 199 ? 5.524 -0.332 -4.499 1.00 85.56 199 TYR A CA 1
ATOM 1565 C C . TYR A 1 199 ? 4.963 -1.652 -3.991 1.00 85.56 199 TYR A C 1
ATOM 1567 O O . TYR A 1 199 ? 5.462 -2.727 -4.332 1.00 85.56 199 TYR A O 1
ATOM 1575 N N . LEU A 1 200 ? 3.913 -1.556 -3.186 1.00 88.25 200 LEU A N 1
ATOM 1576 C CA . LEU A 1 200 ? 3.180 -2.691 -2.656 1.00 88.25 200 LEU A CA 1
ATOM 1577 C C . LEU A 1 200 ? 1.722 -2.567 -3.084 1.00 88.25 200 LEU A C 1
ATOM 1579 O O . LEU A 1 200 ? 1.130 -1.502 -2.938 1.00 88.25 200 LEU A O 1
ATOM 1583 N N . VAL A 1 201 ? 1.161 -3.659 -3.593 1.00 88.06 201 VAL A N 1
ATOM 1584 C CA . VAL A 1 201 ? -0.258 -3.758 -3.943 1.00 88.06 201 VAL A CA 1
ATOM 1585 C C . VAL A 1 201 ? -0.839 -4.986 -3.260 1.00 88.06 201 VAL A C 1
ATOM 1587 O O . VAL A 1 201 ? -0.332 -6.094 -3.450 1.00 88.06 201 VAL A O 1
ATOM 1590 N N . HIS A 1 202 ? -1.903 -4.820 -2.481 1.00 89.38 202 HIS A N 1
ATOM 1591 C CA . HIS A 1 202 ? -2.655 -5.943 -1.934 1.00 89.38 202 HIS A CA 1
ATOM 1592 C C . HIS A 1 202 ? -3.632 -6.500 -2.975 1.00 89.38 202 HIS A C 1
ATOM 1594 O O . HIS A 1 202 ? -4.449 -5.794 -3.558 1.00 89.38 202 HIS A O 1
ATOM 1600 N N . LEU A 1 203 ? -3.564 -7.810 -3.191 1.00 89.00 203 LEU A N 1
ATOM 1601 C CA . LEU A 1 203 ? -4.383 -8.551 -4.155 1.00 89.00 203 LEU A CA 1
ATOM 1602 C C . LEU A 1 203 ? -5.556 -9.289 -3.477 1.00 89.00 203 LEU A C 1
ATOM 1604 O O . LEU A 1 203 ? -6.234 -10.116 -4.093 1.00 89.00 203 LEU A O 1
ATOM 1608 N N . GLY A 1 204 ? -5.782 -9.023 -2.187 1.00 87.50 204 GLY A N 1
ATOM 1609 C CA . GLY A 1 204 ? -6.761 -9.709 -1.352 1.00 87.50 204 GLY A CA 1
ATOM 1610 C C . GLY A 1 204 ? -6.283 -11.063 -0.821 1.00 87.50 204 GLY A C 1
ATOM 1611 O O . GLY A 1 204 ? -5.439 -11.741 -1.416 1.00 87.50 204 GLY A O 1
ATOM 1612 N N . SER A 1 205 ? -6.882 -11.483 0.298 1.00 87.81 205 SER A N 1
ATOM 1613 C CA . SER A 1 205 ? -6.611 -12.770 0.953 1.00 87.81 205 SER A CA 1
ATOM 1614 C C . SER A 1 205 ? -5.137 -12.950 1.327 1.00 87.81 205 SER A C 1
ATOM 1616 O O . SER A 1 205 ? -4.547 -13.987 1.040 1.00 87.81 205 SER A O 1
ATOM 1618 N N . ALA A 1 206 ? -4.528 -11.918 1.922 1.00 92.00 206 ALA A N 1
ATOM 1619 C CA . ALA A 1 206 ? -3.118 -11.901 2.328 1.00 92.00 206 ALA A CA 1
ATOM 1620 C C . ALA A 1 206 ? -2.105 -12.143 1.187 1.00 92.00 206 ALA A C 1
ATOM 1622 O O . ALA A 1 206 ? -0.958 -12.528 1.435 1.00 92.00 206 ALA A O 1
ATOM 1623 N N . ARG A 1 207 ? -2.516 -11.903 -0.064 1.00 93.38 207 ARG A N 1
ATOM 1624 C CA . ARG A 1 207 ? -1.644 -11.936 -1.241 1.00 93.38 207 ARG A CA 1
ATOM 1625 C C . ARG A 1 207 ? -1.269 -10.525 -1.645 1.00 93.38 207 ARG A C 1
ATOM 1627 O O . ARG A 1 207 ? -2.115 -9.634 -1.645 1.00 93.38 207 ARG A O 1
ATOM 1634 N N . PHE A 1 208 ? -0.022 -10.337 -2.040 1.00 92.81 208 PHE A N 1
ATOM 1635 C CA . PHE A 1 208 ? 0.510 -9.042 -2.426 1.00 92.81 208 PHE A CA 1
ATOM 1636 C C . PHE A 1 208 ? 1.382 -9.160 -3.669 1.00 92.81 208 PHE A C 1
ATOM 1638 O O . PHE A 1 208 ? 2.001 -10.193 -3.919 1.00 92.81 208 PHE A O 1
ATOM 1645 N N . CYS A 1 209 ? 1.457 -8.074 -4.426 1.00 91.94 209 CYS A N 1
ATOM 1646 C CA . CYS A 1 209 ? 2.473 -7.869 -5.441 1.00 91.94 209 CYS A CA 1
ATOM 1647 C C . CYS A 1 209 ? 3.428 -6.781 -4.956 1.00 91.94 209 CYS A C 1
ATOM 1649 O O . CYS A 1 209 ? 3.011 -5.650 -4.699 1.00 91.94 209 CYS A O 1
ATOM 1651 N N . ILE A 1 210 ? 4.708 -7.122 -4.855 1.00 90.62 210 ILE A N 1
ATOM 1652 C CA . ILE A 1 210 ? 5.787 -6.172 -4.598 1.00 90.62 210 ILE A CA 1
ATOM 1653 C C . ILE A 1 210 ? 6.415 -5.845 -5.949 1.00 90.62 210 ILE A C 1
ATOM 1655 O O . ILE A 1 210 ? 6.931 -6.734 -6.624 1.00 90.62 210 ILE A O 1
ATOM 1659 N N . ALA A 1 211 ? 6.360 -4.581 -6.355 1.00 89.38 211 ALA A N 1
ATOM 1660 C CA . ALA A 1 211 ? 7.002 -4.104 -7.572 1.00 89.38 211 ALA A CA 1
ATOM 1661 C C . ALA A 1 211 ? 8.220 -3.257 -7.203 1.00 89.38 211 ALA A C 1
ATOM 1663 O O . ALA A 1 211 ? 8.088 -2.227 -6.539 1.00 89.38 211 ALA A O 1
ATOM 1664 N N . ARG A 1 212 ? 9.407 -3.672 -7.645 1.00 86.31 212 ARG A N 1
ATOM 1665 C CA . ARG A 1 212 ? 10.653 -2.918 -7.471 1.00 86.31 212 ARG A CA 1
ATOM 1666 C C . ARG A 1 212 ? 11.151 -2.408 -8.812 1.00 86.31 212 ARG A C 1
ATOM 1668 O O . ARG A 1 212 ? 11.209 -3.164 -9.781 1.00 86.31 212 ARG A O 1
ATOM 1675 N N . LEU A 1 213 ? 11.515 -1.131 -8.848 1.00 84.06 213 LEU A N 1
ATOM 1676 C CA . LEU A 1 213 ? 12.081 -0.480 -10.022 1.00 84.06 213 LEU A CA 1
ATOM 1677 C C . LEU A 1 213 ? 13.573 -0.260 -9.812 1.00 84.06 213 LEU A C 1
ATOM 1679 O O . LEU A 1 213 ? 13.990 0.294 -8.791 1.00 84.06 213 LEU A O 1
ATOM 1683 N N . PHE A 1 214 ? 14.357 -0.665 -10.800 1.00 83.56 214 PHE A N 1
ATOM 1684 C CA . PHE A 1 214 ? 15.804 -0.547 -10.809 1.00 83.56 214 PHE A CA 1
ATOM 1685 C C . PHE A 1 214 ? 16.272 0.210 -12.047 1.00 83.56 214 PHE A C 1
ATOM 1687 O O . PHE A 1 214 ? 15.690 0.087 -13.124 1.00 83.56 214 PHE A O 1
ATOM 1694 N N . CYS A 1 215 ? 17.351 0.961 -11.881 1.00 80.31 215 CYS A N 1
ATOM 1695 C CA . CYS A 1 215 ? 18.154 1.499 -12.963 1.00 80.31 215 CYS A CA 1
ATOM 1696 C C . CYS A 1 215 ? 19.417 0.640 -13.096 1.00 80.31 215 CYS A C 1
ATOM 1698 O O . CYS A 1 215 ? 20.155 0.467 -12.121 1.00 80.31 215 CYS A O 1
ATOM 1700 N N . ASP A 1 216 ? 19.648 0.085 -14.284 1.00 82.81 216 ASP A N 1
ATOM 1701 C CA . ASP A 1 216 ? 20.897 -0.595 -14.611 1.00 82.81 216 ASP A CA 1
ATOM 1702 C C . ASP A 1 216 ? 21.964 0.436 -14.990 1.00 82.81 216 ASP A C 1
ATOM 1704 O O . ASP A 1 216 ? 21.862 1.136 -16.003 1.00 82.81 216 ASP A O 1
ATOM 1708 N N . THR A 1 217 ? 22.996 0.518 -14.155 1.00 71.88 217 THR A N 1
ATOM 1709 C CA . THR A 1 217 ? 24.085 1.491 -14.294 1.00 71.88 217 THR A CA 1
ATOM 1710 C C . THR A 1 217 ? 25.239 0.994 -15.171 1.00 71.88 217 THR A C 1
ATOM 1712 O O . THR A 1 217 ? 26.211 1.719 -15.364 1.00 71.88 217 THR A O 1
ATOM 1715 N N . THR A 1 218 ? 25.146 -0.215 -15.742 1.00 69.25 218 THR A N 1
ATOM 1716 C CA . THR A 1 218 ? 26.202 -0.799 -16.596 1.00 69.25 218 THR A CA 1
ATOM 1717 C C . THR A 1 218 ? 26.278 -0.208 -18.008 1.00 69.25 218 THR A C 1
ATOM 1719 O O . THR A 1 218 ? 27.213 -0.516 -18.755 1.00 69.25 218 THR A O 1
ATOM 1722 N N . GLY A 1 219 ? 25.318 0.639 -18.395 1.00 61.66 219 GLY A N 1
ATOM 1723 C CA . GLY A 1 219 ? 25.314 1.316 -19.691 1.00 61.66 219 GLY A CA 1
ATOM 1724 C C . GLY A 1 219 ? 26.570 2.171 -19.883 1.00 61.66 219 GLY A C 1
ATOM 1725 O O . GLY A 1 219 ? 26.876 3.032 -19.061 1.00 61.66 219 GLY A O 1
ATOM 1726 N N . LYS A 1 220 ? 27.312 1.943 -20.975 1.00 54.72 220 LYS A N 1
ATOM 1727 C CA . LYS A 1 220 ? 28.450 2.800 -21.336 1.00 54.72 220 LYS A CA 1
ATOM 1728 C C . LYS A 1 220 ? 27.932 4.215 -21.645 1.00 54.72 220 LYS A C 1
ATOM 1730 O O . LYS A 1 220 ? 26.934 4.313 -22.362 1.00 54.72 220 LYS A O 1
ATOM 1735 N N . PRO A 1 221 ? 28.585 5.290 -21.170 1.00 52.38 221 PRO A N 1
ATOM 1736 C CA . PRO A 1 221 ? 28.283 6.631 -21.655 1.00 52.38 221 PRO A CA 1
ATOM 1737 C C . PRO A 1 221 ? 28.540 6.661 -23.166 1.00 52.38 221 PRO A C 1
ATOM 1739 O O . PRO A 1 221 ? 29.631 6.309 -23.617 1.00 52.38 221 PRO A O 1
ATOM 1742 N N . GLY A 1 222 ? 27.511 6.982 -23.949 1.00 52.31 222 GLY A N 1
ATOM 1743 C CA . GLY A 1 222 ? 27.689 7.308 -25.361 1.00 52.31 222 GLY A CA 1
ATOM 1744 C C . GLY A 1 222 ? 28.432 8.637 -25.487 1.00 52.31 222 GLY A C 1
ATOM 1745 O O . GLY A 1 222 ? 28.326 9.487 -24.604 1.00 52.31 222 GLY A O 1
ATOM 1746 N N . ASP A 1 223 ? 29.201 8.804 -26.562 1.00 52.50 223 ASP A N 1
ATOM 1747 C CA . ASP A 1 223 ? 29.754 10.109 -26.918 1.00 52.50 223 ASP A CA 1
ATOM 1748 C C . ASP A 1 223 ? 28.600 11.100 -27.180 1.00 52.50 223 ASP A C 1
ATOM 1750 O O . ASP A 1 223 ? 27.731 10.830 -28.005 1.00 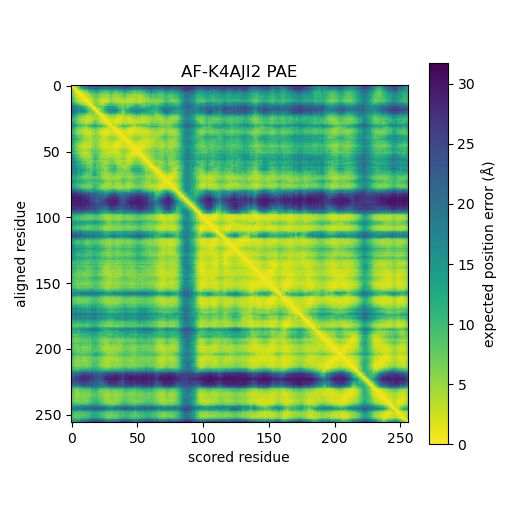52.50 223 ASP A O 1
ATOM 1754 N N . MET A 1 224 ? 28.659 12.247 -26.491 1.00 50.09 224 MET A N 1
ATOM 1755 C CA . MET A 1 224 ? 27.829 13.463 -26.598 1.00 50.09 224 MET A CA 1
ATOM 1756 C C . MET A 1 224 ? 26.379 13.456 -26.051 1.00 50.09 224 MET A C 1
ATOM 1758 O O . MET A 1 224 ? 25.474 12.835 -26.592 1.00 50.09 224 MET A O 1
ATOM 1762 N N . ASP A 1 225 ? 26.195 14.287 -25.013 1.00 53.56 225 ASP A N 1
ATOM 1763 C CA . ASP A 1 225 ? 25.047 15.146 -24.645 1.00 53.56 225 ASP A CA 1
ATOM 1764 C C . ASP A 1 225 ? 23.615 14.612 -24.465 1.00 53.56 225 ASP A C 1
ATOM 1766 O O . ASP A 1 225 ? 22.787 15.357 -23.943 1.00 53.56 225 ASP A O 1
ATOM 1770 N N . ASP A 1 226 ? 23.316 13.343 -24.726 1.00 53.25 226 ASP A N 1
ATOM 1771 C CA . ASP A 1 226 ? 22.058 12.736 -24.273 1.00 53.25 226 ASP A CA 1
ATOM 1772 C C . ASP A 1 226 ? 22.317 11.804 -23.082 1.00 53.25 226 ASP A C 1
ATOM 1774 O O . ASP A 1 226 ? 23.233 10.979 -23.101 1.00 53.25 226 ASP A O 1
ATOM 1778 N N . PHE A 1 227 ? 21.526 11.968 -22.013 1.00 53.72 227 PHE A N 1
ATOM 1779 C CA . PHE A 1 227 ? 21.559 11.160 -20.786 1.00 53.72 227 PHE A CA 1
ATOM 1780 C C . PHE A 1 227 ? 21.906 9.686 -21.088 1.00 53.72 227 PHE A C 1
ATOM 1782 O O . PHE A 1 227 ? 21.267 9.093 -21.963 1.00 53.72 227 PHE A O 1
ATOM 1789 N N . PRO A 1 228 ? 22.880 9.063 -20.385 1.00 51.22 228 PRO A N 1
ATOM 1790 C CA . PRO A 1 228 ? 23.256 7.674 -20.652 1.00 51.22 228 PRO A CA 1
ATOM 1791 C C . PRO A 1 228 ? 22.002 6.790 -20.613 1.00 51.22 228 PRO A C 1
ATOM 1793 O O . PRO A 1 228 ? 21.137 7.037 -19.768 1.00 51.22 228 PRO A O 1
ATOM 1796 N N . PRO A 1 229 ? 21.866 5.778 -21.493 1.00 54.94 229 PRO A N 1
ATOM 1797 C CA . PRO A 1 229 ? 20.649 4.983 -21.591 1.00 54.94 229 PRO A CA 1
ATOM 1798 C C . PRO A 1 229 ? 20.511 4.105 -20.345 1.00 54.94 229 PRO A C 1
ATOM 1800 O O . PRO A 1 229 ? 20.907 2.940 -20.325 1.00 54.94 229 PRO A O 1
ATOM 1803 N N . TRP A 1 230 ? 19.971 4.681 -19.277 1.00 64.12 230 TRP A N 1
ATOM 1804 C CA . TRP A 1 230 ? 19.584 3.977 -18.070 1.00 64.12 230 TRP A CA 1
ATOM 1805 C C . TRP A 1 230 ? 18.516 2.970 -18.458 1.00 64.12 230 TRP A C 1
ATOM 1807 O O . TRP A 1 230 ? 17.375 3.321 -18.772 1.00 64.12 230 TRP A O 1
ATOM 1817 N N . LYS A 1 231 ? 18.893 1.691 -18.483 1.00 77.38 231 LYS A N 1
ATOM 1818 C CA . LYS A 1 231 ? 17.918 0.632 -18.699 1.00 77.38 231 LYS A CA 1
ATOM 1819 C C . LYS A 1 231 ? 17.107 0.501 -17.417 1.00 77.38 231 LYS A C 1
ATOM 1821 O O . LYS A 1 231 ? 17.616 0.073 -16.383 1.00 77.38 231 LYS A O 1
ATOM 1826 N N . MET A 1 232 ? 15.838 0.873 -17.506 1.00 80.44 232 MET A N 1
ATOM 1827 C CA . MET A 1 232 ? 14.884 0.684 -16.423 1.00 80.44 232 MET A CA 1
ATOM 1828 C C . MET A 1 232 ? 14.421 -0.769 -16.397 1.00 80.44 232 MET A C 1
ATOM 1830 O O . MET A 1 232 ? 14.038 -1.338 -17.420 1.00 80.44 232 MET A O 1
ATOM 1834 N N . LEU A 1 233 ? 14.455 -1.366 -15.214 1.00 84.06 233 LEU A N 1
ATOM 1835 C CA . LEU A 1 233 ? 14.053 -2.741 -14.964 1.00 84.06 233 LEU A CA 1
ATOM 1836 C C . LEU A 1 233 ? 12.967 -2.743 -13.893 1.00 84.06 233 LEU A C 1
ATOM 1838 O O . LEU A 1 233 ? 13.075 -2.045 -12.887 1.00 84.06 233 LEU A O 1
ATOM 1842 N N . ALA A 1 234 ? 11.933 -3.549 -14.100 1.00 86.44 234 ALA A N 1
ATOM 1843 C CA . ALA A 1 234 ? 10.894 -3.787 -13.110 1.00 86.44 234 ALA A CA 1
ATOM 1844 C C . ALA A 1 234 ? 10.925 -5.260 -12.699 1.00 86.44 234 ALA A C 1
ATOM 1846 O O . ALA A 1 234 ? 10.924 -6.147 -13.554 1.00 86.44 234 ALA A O 1
ATOM 1847 N N . VAL A 1 235 ? 10.951 -5.515 -11.394 1.00 87.50 235 VAL A N 1
ATOM 1848 C CA . VAL A 1 235 ? 10.832 -6.858 -10.822 1.00 87.50 235 VAL A CA 1
ATOM 1849 C C . VAL A 1 235 ? 9.532 -6.922 -10.043 1.00 87.50 235 VAL A C 1
ATOM 1851 O O . VAL A 1 235 ? 9.307 -6.112 -9.145 1.00 87.50 235 VAL A O 1
ATOM 1854 N N . PHE A 1 236 ? 8.688 -7.885 -10.397 1.00 89.31 236 PHE A N 1
ATOM 1855 C CA . PHE A 1 236 ? 7.435 -8.160 -9.710 1.00 89.31 236 PHE A CA 1
ATOM 1856 C C . PHE A 1 236 ? 7.583 -9.449 -8.910 1.00 89.31 236 PHE A C 1
ATOM 1858 O O . PHE A 1 236 ? 7.864 -10.504 -9.480 1.00 89.31 236 PHE A O 1
ATOM 1865 N N . THR A 1 237 ? 7.369 -9.357 -7.603 1.00 90.00 237 THR A N 1
ATOM 1866 C CA . THR A 1 237 ? 7.358 -10.500 -6.692 1.00 90.00 237 THR A CA 1
ATOM 1867 C C . THR A 1 237 ? 5.945 -10.672 -6.162 1.00 90.00 237 THR A C 1
ATOM 1869 O O . THR A 1 237 ? 5.438 -9.827 -5.422 1.00 90.00 237 THR A O 1
ATOM 1872 N N . ALA A 1 238 ? 5.297 -11.768 -6.548 1.00 91.94 238 ALA A N 1
ATOM 1873 C CA . ALA A 1 238 ? 4.021 -12.161 -5.976 1.00 91.94 238 ALA A CA 1
ATOM 1874 C C . ALA A 1 238 ? 4.275 -12.923 -4.671 1.00 91.94 238 ALA A C 1
ATOM 1876 O O . ALA A 1 238 ? 5.015 -13.907 -4.651 1.00 91.94 238 ALA A O 1
ATOM 1877 N N . VAL A 1 239 ? 3.664 -12.472 -3.580 1.00 93.19 239 VAL A N 1
ATOM 1878 C CA . VAL A 1 239 ? 3.839 -13.061 -2.251 1.00 93.19 239 VAL A CA 1
ATOM 1879 C C . VAL A 1 239 ? 2.498 -13.388 -1.620 1.00 93.19 239 VAL A C 1
ATOM 1881 O O . VAL A 1 239 ? 1.510 -12.683 -1.808 1.00 93.19 239 VAL A O 1
ATOM 1884 N N . GLU A 1 240 ? 2.469 -14.455 -0.837 1.00 94.81 240 GLU A N 1
ATOM 1885 C CA . GLU A 1 240 ? 1.337 -14.836 -0.004 1.00 94.81 240 GLU A CA 1
ATOM 1886 C C . GLU A 1 240 ? 1.812 -15.015 1.432 1.00 94.81 240 GLU A C 1
ATOM 1888 O O . GLU A 1 240 ? 2.791 -15.716 1.699 1.00 94.81 240 GLU A O 1
ATOM 1893 N N . VAL A 1 241 ? 1.127 -14.370 2.370 1.00 94.44 241 VAL A N 1
ATOM 1894 C CA . VAL A 1 241 ? 1.445 -14.480 3.791 1.00 94.44 241 VAL A CA 1
ATOM 1895 C C . VAL A 1 241 ? 0.456 -15.426 4.444 1.00 94.44 241 VAL A C 1
ATOM 1897 O O . VAL A 1 241 ? -0.745 -15.172 4.449 1.00 94.44 241 VAL A O 1
ATOM 1900 N N . VAL A 1 242 ? 0.966 -16.495 5.053 1.00 93.62 242 VAL A N 1
ATOM 1901 C CA . VAL A 1 242 ? 0.124 -17.479 5.742 1.00 93.62 242 VAL A CA 1
ATOM 1902 C C . VAL A 1 242 ? 0.563 -17.683 7.194 1.00 93.62 242 VAL A C 1
ATOM 1904 O O . VAL A 1 242 ? 1.748 -17.522 7.516 1.00 93.62 242 VAL A O 1
ATOM 1907 N N . PRO A 1 243 ? -0.365 -18.057 8.095 1.00 90.94 243 PRO A N 1
ATOM 1908 C CA . PRO A 1 243 ? -0.022 -18.422 9.463 1.00 90.94 243 PRO A CA 1
ATOM 1909 C C . PRO A 1 243 ? 0.998 -19.566 9.515 1.00 90.94 243 PRO A C 1
ATOM 1911 O O . PRO A 1 243 ? 0.929 -20.523 8.741 1.00 90.94 243 PRO A O 1
ATOM 1914 N N . TYR A 1 244 ? 1.941 -19.479 10.450 1.00 88.00 244 TYR A N 1
ATOM 1915 C CA . TYR A 1 244 ? 2.947 -20.509 10.693 1.00 88.00 244 TYR A CA 1
ATOM 1916 C C . TYR A 1 244 ? 3.131 -20.739 12.196 1.00 88.00 244 TYR A C 1
ATOM 1918 O O . TYR A 1 244 ? 3.642 -19.885 12.925 1.00 88.00 244 TYR A O 1
ATOM 1926 N N . GLY A 1 245 ? 2.701 -21.908 12.674 1.00 82.44 245 GLY A N 1
ATOM 1927 C CA . GLY A 1 245 ? 2.658 -22.218 14.104 1.00 82.44 245 GLY A CA 1
ATOM 1928 C C . GLY A 1 245 ? 1.682 -21.321 14.879 1.00 82.44 245 GLY A C 1
ATOM 1929 O O . GLY A 1 245 ? 0.812 -20.673 14.304 1.00 82.44 245 GLY A O 1
ATOM 1930 N N . ASN A 1 246 ? 1.830 -21.263 16.205 1.00 74.25 246 ASN A N 1
ATOM 1931 C CA . ASN A 1 246 ? 0.839 -20.602 17.067 1.00 74.25 246 ASN A CA 1
ATOM 1932 C C . ASN A 1 246 ? 0.829 -19.064 16.972 1.00 74.25 246 ASN A C 1
ATOM 1934 O O . ASN A 1 246 ? -0.167 -18.450 17.349 1.00 74.25 246 ASN A O 1
ATOM 1938 N N . ARG A 1 247 ? 1.924 -18.418 16.536 1.00 71.56 247 ARG A N 1
ATOM 1939 C CA . ARG A 1 247 ? 2.021 -16.939 16.438 1.00 71.56 247 ARG A CA 1
ATOM 1940 C C . ARG A 1 247 ? 2.890 -16.422 15.285 1.00 71.56 247 ARG A C 1
ATOM 1942 O O . ARG A 1 247 ? 3.087 -15.207 15.182 1.00 71.56 247 ARG A O 1
ATOM 1949 N N . GLY A 1 248 ? 3.445 -17.312 14.468 1.00 85.31 248 GLY A N 1
ATOM 1950 C CA . GLY A 1 248 ? 4.322 -16.947 13.364 1.00 85.31 248 GLY A CA 1
ATOM 1951 C C . GLY A 1 248 ? 3.543 -16.672 12.084 1.00 85.31 248 GLY A C 1
ATOM 1952 O O . GLY A 1 248 ? 2.394 -17.081 11.924 1.00 85.31 248 GLY A O 1
ATOM 1953 N N . LEU A 1 249 ? 4.203 -15.980 11.168 1.00 93.38 249 LEU A N 1
ATOM 1954 C CA . LEU A 1 249 ? 3.770 -15.796 9.791 1.00 93.38 249 LEU A CA 1
ATOM 1955 C C . LEU A 1 249 ? 4.907 -16.270 8.898 1.00 93.38 249 LEU A C 1
ATOM 1957 O O . LEU A 1 249 ? 6.076 -16.027 9.212 1.00 93.38 249 LEU A O 1
ATOM 1961 N N . ARG A 1 250 ? 4.573 -16.919 7.787 1.00 92.00 250 ARG A N 1
ATOM 1962 C CA . ARG A 1 250 ? 5.534 -17.235 6.730 1.00 92.00 250 ARG A CA 1
ATOM 1963 C C . ARG A 1 250 ? 5.120 -16.530 5.446 1.00 92.00 250 ARG A C 1
ATOM 1965 O O . ARG A 1 250 ? 3.933 -16.480 5.130 1.00 92.00 250 ARG A O 1
ATOM 1972 N N . MET A 1 251 ? 6.108 -16.014 4.728 1.00 92.69 251 MET A N 1
ATOM 1973 C CA . MET A 1 251 ? 5.944 -15.540 3.362 1.00 92.69 251 MET A CA 1
ATOM 1974 C C . MET A 1 251 ? 6.195 -16.714 2.416 1.00 92.69 251 MET A C 1
ATOM 1976 O O . MET A 1 251 ? 7.165 -17.453 2.584 1.00 92.69 251 MET A O 1
ATOM 1980 N N . ILE A 1 252 ? 5.307 -16.885 1.446 1.00 91.12 252 ILE A N 1
ATOM 1981 C CA . ILE A 1 252 ? 5.461 -17.793 0.317 1.00 91.12 252 ILE A CA 1
ATOM 1982 C C . ILE A 1 252 ? 5.638 -16.919 -0.918 1.00 91.12 252 ILE A C 1
ATOM 1984 O O . ILE A 1 252 ? 4.749 -16.141 -1.257 1.00 91.12 252 ILE A O 1
ATOM 1988 N N . GLU A 1 253 ? 6.785 -17.038 -1.573 1.00 89.19 253 GLU A N 1
ATOM 1989 C CA . GLU A 1 253 ? 7.030 -16.388 -2.855 1.00 89.19 253 GLU A CA 1
ATOM 1990 C C . GLU A 1 253 ? 6.505 -17.269 -3.985 1.00 89.19 253 GLU A C 1
ATOM 1992 O O . GLU A 1 253 ? 6.848 -18.452 -4.096 1.00 89.19 253 GLU A O 1
ATOM 1997 N N . HIS A 1 254 ? 5.677 -16.682 -4.840 1.00 84.31 254 HIS A N 1
ATOM 1998 C CA . HIS A 1 254 ? 5.187 -17.320 -6.050 1.00 84.31 254 HIS A CA 1
ATOM 1999 C C . HIS A 1 254 ? 6.137 -16.975 -7.194 1.00 84.31 254 HIS A C 1
ATOM 2001 O O . HIS A 1 254 ? 6.442 -15.806 -7.436 1.00 84.31 254 HIS A O 1
ATOM 2007 N N . LYS A 1 255 ? 6.641 -17.997 -7.891 1.00 64.38 255 LYS A N 1
ATOM 2008 C CA . LYS A 1 255 ? 7.522 -17.791 -9.047 1.00 64.38 255 LYS A CA 1
ATOM 2009 C C . LYS A 1 255 ? 6.710 -17.219 -10.212 1.00 64.38 255 LYS A C 1
ATOM 2011 O O . LYS A 1 255 ? 5.664 -17.773 -10.543 1.00 64.38 255 LYS A O 1
ATOM 2016 N N . SER A 1 256 ? 7.224 -16.139 -10.801 1.00 52.19 256 SER A N 1
ATOM 2017 C CA . SER A 1 256 ? 6.847 -15.641 -12.131 1.00 52.19 256 SER A CA 1
ATOM 2018 C C . SER A 1 256 ? 7.551 -16.463 -13.207 1.00 52.19 256 SER A C 1
ATOM 2020 O O . SER A 1 256 ? 8.761 -16.748 -13.007 1.00 52.19 256 SER A O 1
#